Protein AF-V2YKQ6-F1 (afdb_monomer_lite)

Foldseek 3Di:
DDPDPPDQDAQDVQLLVVFKCALVNLPDPPDLPDPDDDDPVVLVVQLVVQVQLLVQLDPDDDDPPPRCLEAEDEAAAVVSLSVVVSSCSVSCNVLVAMEGEDEPVLLVVQLPHSRHVLSVLSVVLLVCPPPPDCPVNVSSLVSLLSSQCRCCVVHDHRLEYEYEHGACVVCVVPCVSVCVSNVSSQNVCSVVDSHRYGYYYYHHHHQDDVVCNPCPPPPPPPPPDD

Organism: Moniliophthora roreri (strain MCA 2997) (NCBI:txid1381753)

pLDDT: mean 79.29, std 18.07, range [28.58, 97.5]

Secondary structure (DSSP, 8-state):
--------PPPPHHHHHHHEE-HHHHT--SS-SSS----HHHHHHHHHHHHHHHHH---S-S--S----EEEEE--STTHHHHHHHHHHHHHHHTTEEEEEEEHHHHHTGGGSTTGGGHHHHHHHHHT-S---SGGGHHHHHHHHHHHHTTGGGSS--SEEEEEEETHHHHTTT-HHHHHHHHHHHHHHHHHSS-EEEEEEEE---SSBTTBTT------------

Radius of gyration: 18.58 Å; chains: 1; bounding box: 61×54×53 Å

Structure (mmCIF, N/CA/C/O backbone):
data_AF-V2YKQ6-F1
#
_entry.id   AF-V2YKQ6-F1
#
loop_
_atom_site.group_PDB
_atom_site.id
_atom_site.type_symbol
_atom_site.label_atom_id
_atom_site.label_alt_id
_atom_site.label_comp_id
_atom_site.label_asym_id
_atom_site.label_entity_id
_atom_site.label_seq_id
_atom_site.pdbx_PDB_ins_code
_atom_site.Cartn_x
_atom_site.Cartn_y
_atom_site.Cartn_z
_atom_site.occupancy
_atom_site.B_iso_or_equiv
_atom_site.auth_seq_id
_atom_site.auth_comp_id
_atom_site.auth_asym_id
_atom_site.auth_atom_id
_atom_site.pdbx_PDB_model_num
ATOM 1 N N . MET A 1 1 ? -37.593 1.397 7.039 1.00 42.06 1 MET A N 1
ATOM 2 C CA . MET A 1 1 ? -37.130 0.698 8.255 1.00 42.06 1 MET A CA 1
ATOM 3 C C . MET A 1 1 ? -36.371 -0.538 7.828 1.00 42.06 1 MET A C 1
ATOM 5 O O . MET A 1 1 ? -37.001 -1.449 7.315 1.00 42.06 1 MET A O 1
ATOM 9 N N . GLN A 1 2 ? -35.048 -0.491 7.971 1.00 32.31 2 GLN A N 1
ATOM 10 C CA . GLN A 1 2 ? -34.116 -1.571 8.318 1.00 32.31 2 GLN A CA 1
ATOM 11 C C . GLN A 1 2 ? -32.719 -0.988 8.067 1.00 32.31 2 GLN A C 1
ATOM 13 O O . GLN A 1 2 ? -32.170 -1.114 6.977 1.00 32.31 2 GLN A O 1
ATOM 18 N N . ASP A 1 3 ? -32.201 -0.256 9.059 1.00 35.47 3 ASP A N 1
ATOM 19 C CA . ASP A 1 3 ? -30.759 -0.041 9.169 1.00 35.47 3 ASP A CA 1
ATOM 20 C C . ASP A 1 3 ? -30.170 -1.409 9.500 1.00 35.47 3 ASP A C 1
ATOM 22 O O . ASP A 1 3 ? -30.250 -1.883 10.634 1.00 35.47 3 ASP A O 1
ATOM 26 N N . ALA A 1 4 ? -29.681 -2.097 8.472 1.00 40.69 4 ALA A N 1
ATOM 27 C CA . ALA A 1 4 ? -28.796 -3.223 8.676 1.00 40.69 4 ALA A CA 1
ATOM 28 C C . ALA A 1 4 ? -27.511 -2.645 9.268 1.00 40.69 4 ALA A C 1
ATOM 30 O O . ALA A 1 4 ? -26.768 -1.951 8.575 1.00 40.69 4 ALA A O 1
ATOM 31 N N . THR A 1 5 ? -27.279 -2.897 10.553 1.00 41.88 5 THR A N 1
ATOM 32 C CA . THR A 1 5 ? -25.958 -2.808 11.170 1.00 41.88 5 THR A CA 1
ATOM 33 C C . THR A 1 5 ? -25.004 -3.609 10.288 1.00 41.88 5 THR A C 1
ATOM 35 O O . THR A 1 5 ? -25.051 -4.839 10.275 1.00 41.88 5 THR A O 1
ATOM 38 N N . GLN A 1 6 ? -24.211 -2.919 9.463 1.00 52.47 6 GLN A N 1
ATOM 39 C CA . GLN A 1 6 ? -23.223 -3.560 8.605 1.00 52.47 6 GLN A CA 1
ATOM 40 C C . GLN A 1 6 ? -22.129 -4.095 9.517 1.00 52.47 6 GLN A C 1
ATOM 42 O O . GLN A 1 6 ? -21.225 -3.371 9.912 1.00 52.47 6 GLN A O 1
ATOM 47 N N . THR A 1 7 ? -22.249 -5.366 9.891 1.00 58.12 7 THR A N 1
ATOM 48 C CA . THR A 1 7 ? -21.179 -6.097 10.561 1.00 58.12 7 THR A CA 1
ATOM 49 C C . THR A 1 7 ? -19.930 -5.995 9.691 1.00 58.12 7 THR A C 1
ATOM 51 O O . THR A 1 7 ? -19.994 -6.245 8.485 1.00 58.12 7 THR A O 1
ATOM 54 N N . THR A 1 8 ? -18.820 -5.576 10.288 1.00 65.69 8 THR A N 1
ATOM 55 C CA . THR A 1 8 ? -17.526 -5.385 9.634 1.00 65.69 8 THR A CA 1
ATOM 56 C C . THR A 1 8 ? -17.161 -6.653 8.865 1.00 65.69 8 THR A C 1
ATOM 58 O O . THR A 1 8 ? -17.026 -7.727 9.452 1.00 65.69 8 THR A O 1
ATOM 61 N N . ALA A 1 9 ? -17.064 -6.560 7.536 1.00 74.50 9 ALA A N 1
ATOM 62 C CA . ALA A 1 9 ? -16.747 -7.722 6.713 1.00 74.50 9 ALA A CA 1
ATOM 63 C C . ALA A 1 9 ? -15.304 -8.170 7.011 1.00 74.50 9 ALA A C 1
ATOM 65 O O . ALA A 1 9 ? -14.400 -7.326 6.978 1.00 74.50 9 ALA A O 1
ATOM 66 N N . PRO A 1 10 ? -15.061 -9.462 7.304 1.00 83.88 10 PRO A N 1
ATOM 67 C CA . PRO A 1 10 ? -13.710 -9.954 7.531 1.00 83.88 10 PRO A CA 1
ATOM 68 C C . PRO A 1 10 ? -12.873 -9.808 6.256 1.00 83.88 10 PRO A C 1
ATOM 70 O O . PRO A 1 10 ? -13.394 -9.913 5.143 1.00 83.88 10 PRO A O 1
ATOM 73 N N . ILE A 1 11 ? -11.566 -9.585 6.414 1.00 91.19 11 ILE A N 1
ATOM 74 C CA . ILE A 1 11 ? -10.643 -9.535 5.276 1.00 91.19 11 ILE A CA 1
ATOM 75 C C . ILE A 1 11 ? -10.592 -10.930 4.624 1.00 91.19 11 ILE A C 1
ATOM 77 O O . ILE A 1 11 ? -10.301 -11.901 5.328 1.00 91.19 11 ILE A O 1
ATOM 81 N N . PRO A 1 12 ? -10.875 -11.069 3.313 1.00 91.81 12 PRO A N 1
ATOM 82 C CA . PRO A 1 12 ? -10.867 -12.373 2.654 1.00 91.81 12 PRO A CA 1
ATOM 83 C C . PRO A 1 12 ? -9.490 -13.047 2.722 1.00 91.81 12 PRO A C 1
ATOM 85 O O . PRO A 1 12 ? -8.473 -12.396 2.497 1.00 91.81 12 PRO A O 1
ATOM 88 N N . GLN A 1 13 ? -9.432 -14.365 2.940 1.00 90.88 13 GLN A N 1
ATOM 89 C CA . GLN A 1 13 ? -8.144 -15.077 2.931 1.00 90.88 13 GLN A CA 1
ATOM 90 C C . GLN A 1 13 ? -7.450 -14.976 1.565 1.00 90.88 13 GLN A C 1
ATOM 92 O O . GLN A 1 13 ? -6.247 -14.769 1.509 1.00 90.88 13 GLN A O 1
ATOM 97 N N . SER A 1 14 ? -8.216 -14.992 0.468 1.00 91.19 14 SER A N 1
ATOM 98 C CA . SER A 1 14 ? -7.677 -14.783 -0.881 1.00 91.19 14 SER A CA 1
ATOM 99 C C . SER A 1 14 ? -6.959 -13.442 -1.035 1.00 91.19 14 SER A C 1
ATOM 101 O O . SER A 1 14 ? -5.990 -13.364 -1.779 1.00 91.19 14 SER A O 1
ATOM 103 N N . PHE A 1 15 ? -7.424 -12.399 -0.334 1.00 93.00 15 PHE A N 1
ATOM 104 C CA . PHE A 1 15 ? -6.745 -11.107 -0.286 1.00 93.00 15 PHE A CA 1
ATOM 105 C C . PHE A 1 15 ? -5.416 -11.232 0.459 1.00 93.00 15 PHE A C 1
ATOM 107 O O . PHE A 1 15 ? -4.396 -10.760 -0.032 1.00 93.00 15 PHE A O 1
ATOM 114 N N . ILE A 1 16 ? -5.411 -11.887 1.624 1.00 92.00 16 ILE A N 1
ATOM 115 C CA . ILE A 1 16 ? -4.194 -12.096 2.421 1.00 92.00 16 ILE A CA 1
ATOM 116 C C . ILE A 1 16 ? -3.150 -12.849 1.591 1.00 92.00 16 ILE A C 1
ATOM 118 O O . ILE A 1 16 ? -2.028 -12.368 1.453 1.00 92.00 16 ILE A O 1
ATOM 122 N N . ASP A 1 17 ? -3.547 -13.952 0.958 1.00 90.44 17 ASP A N 1
ATOM 123 C CA . ASP A 1 17 ? -2.658 -14.801 0.161 1.00 90.44 17 ASP A CA 1
ATOM 124 C C . ASP A 1 17 ? -2.035 -14.057 -1.035 1.00 90.44 17 ASP A C 1
ATOM 126 O O . ASP A 1 17 ? -0.901 -14.342 -1.419 1.00 90.44 17 ASP A O 1
ATOM 130 N N . SER A 1 18 ? -2.758 -13.102 -1.639 1.00 89.88 18 SER A N 1
ATOM 131 C CA . SER A 1 18 ? -2.278 -12.348 -2.805 1.00 89.88 18 SER A CA 1
ATOM 132 C C . SER A 1 18 ? -1.540 -11.053 -2.464 1.00 89.88 18 SER A C 1
ATOM 134 O O . SER A 1 18 ? -0.684 -10.605 -3.231 1.00 89.88 18 SER A O 1
ATOM 136 N N . CYS A 1 19 ? -1.912 -10.409 -1.357 1.00 92.75 19 CYS A N 1
ATOM 137 C CA . CYS A 1 19 ? -1.521 -9.036 -1.042 1.00 92.75 19 CYS A CA 1
ATOM 138 C C . CYS A 1 19 ? -0.572 -8.933 0.151 1.00 92.75 19 CYS A C 1
ATOM 140 O O . CYS A 1 19 ? -0.028 -7.855 0.377 1.00 92.75 19 CYS A O 1
ATOM 142 N N . VAL A 1 20 ? -0.349 -10.005 0.909 1.00 93.00 20 VAL A N 1
ATOM 143 C CA . VAL A 1 20 ? 0.649 -10.021 1.980 1.00 93.00 20 VAL A CA 1
ATOM 144 C C . VAL A 1 20 ? 1.894 -10.736 1.476 1.00 93.00 20 VAL A C 1
ATOM 146 O O . VAL A 1 20 ? 1.838 -11.904 1.105 1.00 93.00 20 VAL A O 1
ATOM 149 N N . TRP A 1 21 ? 3.019 -10.022 1.438 1.00 92.12 21 TRP A N 1
ATOM 150 C CA . TRP A 1 21 ? 4.326 -10.620 1.174 1.00 92.12 21 TRP A CA 1
ATOM 151 C C . TRP A 1 21 ? 5.013 -10.881 2.504 1.00 92.12 21 TRP A C 1
ATOM 153 O O . TRP A 1 21 ? 5.504 -9.947 3.153 1.00 92.12 21 TRP A O 1
ATOM 163 N N . SER A 1 22 ? 5.029 -12.149 2.900 1.00 85.75 22 SER A N 1
ATOM 164 C CA . SER A 1 22 ? 5.610 -12.554 4.171 1.00 85.75 22 SER A CA 1
ATOM 165 C C . SER A 1 22 ? 7.128 -12.582 4.115 1.00 85.75 22 SER A C 1
ATOM 167 O O . SER A 1 22 ? 7.733 -12.789 3.060 1.00 85.75 22 SER A O 1
ATOM 169 N N . HIS A 1 23 ? 7.775 -12.443 5.272 1.00 79.56 23 HIS A N 1
ATOM 170 C CA . HIS A 1 23 ? 9.231 -12.575 5.326 1.00 79.56 23 HIS A CA 1
ATOM 171 C C . HIS A 1 23 ? 9.706 -13.951 4.828 1.00 79.56 23 HIS A C 1
ATOM 173 O O . HIS A 1 23 ? 10.699 -14.043 4.107 1.00 79.56 23 HIS A O 1
ATOM 179 N N . SER A 1 24 ? 8.980 -15.023 5.163 1.00 79.44 24 SER A N 1
ATOM 180 C CA . SER A 1 24 ? 9.300 -16.380 4.706 1.00 79.44 24 SER A CA 1
ATOM 181 C C . SER A 1 24 ? 9.190 -16.526 3.189 1.00 79.44 24 SER A C 1
ATOM 183 O O . SER A 1 24 ? 10.037 -17.181 2.585 1.00 79.44 24 SER A O 1
ATOM 185 N N . GLN A 1 25 ? 8.198 -15.877 2.569 1.00 80.25 25 GLN A N 1
ATOM 186 C CA . GLN A 1 25 ? 8.093 -15.802 1.117 1.00 80.25 25 GLN A CA 1
ATOM 187 C C . GLN A 1 25 ? 9.287 -15.036 0.555 1.00 80.25 25 GLN A C 1
ATOM 189 O O . GLN A 1 25 ? 10.018 -15.602 -0.239 1.00 80.25 25 GLN A O 1
ATOM 194 N N . LEU A 1 26 ? 9.543 -13.809 1.016 1.00 82.25 26 LEU A N 1
ATOM 195 C CA . LEU A 1 26 ? 10.596 -12.931 0.485 1.00 82.25 26 LEU A CA 1
ATOM 196 C C . LEU A 1 26 ? 12.017 -13.503 0.624 1.00 82.25 26 LEU A C 1
ATOM 198 O O . LEU A 1 26 ? 12.874 -13.235 -0.217 1.00 82.25 26 LEU A O 1
ATOM 202 N N . SER A 1 27 ? 12.265 -14.293 1.669 1.00 72.81 27 SER A N 1
ATOM 203 C CA . SER A 1 27 ? 13.561 -14.923 1.944 1.00 72.81 27 SER A CA 1
ATOM 204 C C . SER A 1 27 ? 13.804 -16.222 1.169 1.00 72.81 27 SER A C 1
ATOM 206 O O . SER A 1 27 ? 14.916 -16.756 1.227 1.00 72.81 27 SER A O 1
ATOM 208 N N . SER A 1 28 ? 12.810 -16.735 0.432 1.00 67.06 28 SER A N 1
ATOM 209 C CA . SER A 1 28 ? 13.002 -17.915 -0.413 1.00 67.06 28 SER A CA 1
ATOM 210 C C . SER A 1 28 ? 14.052 -17.641 -1.492 1.00 67.06 28 SER A C 1
ATOM 212 O O . SER A 1 28 ? 13.979 -16.670 -2.244 1.00 67.06 28 SER A O 1
ATOM 214 N N . THR A 1 29 ? 15.063 -18.505 -1.544 1.00 55.62 29 THR A N 1
ATOM 215 C CA . THR A 1 29 ? 16.260 -18.356 -2.386 1.00 55.62 29 THR A CA 1
ATOM 216 C C . THR A 1 29 ? 16.059 -18.901 -3.807 1.00 55.62 29 THR A C 1
ATOM 218 O O . THR A 1 29 ? 16.990 -18.876 -4.607 1.00 55.62 29 THR A O 1
ATOM 221 N N . GLU A 1 30 ? 14.871 -19.423 -4.133 1.00 51.66 30 GLU A N 1
ATOM 222 C CA . GLU A 1 30 ? 14.678 -20.275 -5.315 1.00 51.66 30 GLU A CA 1
ATOM 223 C C . GLU A 1 30 ? 14.499 -19.535 -6.651 1.00 51.66 30 GLU A C 1
ATOM 225 O O . GLU A 1 30 ? 14.547 -20.175 -7.699 1.00 51.66 30 GLU A O 1
ATOM 230 N N . SER A 1 31 ? 14.374 -18.206 -6.682 1.00 51.16 31 SER A N 1
ATOM 231 C CA . SER A 1 31 ? 14.507 -17.405 -7.913 1.00 51.16 31 SER A CA 1
ATOM 232 C C . SER A 1 31 ? 14.568 -15.913 -7.597 1.00 51.16 31 SER A C 1
ATOM 234 O O . SER A 1 31 ? 13.942 -15.474 -6.631 1.00 51.16 31 SER A O 1
ATOM 236 N N . PRO A 1 32 ? 15.253 -15.093 -8.416 1.00 59.66 32 PRO A N 1
ATOM 237 C CA . PRO A 1 32 ? 15.079 -13.658 -8.319 1.00 59.66 32 PRO A CA 1
ATOM 238 C C . PRO A 1 32 ? 13.612 -13.327 -8.617 1.00 59.66 32 PRO A C 1
ATOM 240 O O . PRO A 1 32 ? 13.089 -13.660 -9.679 1.00 59.66 32 PRO A O 1
ATOM 243 N N . TRP A 1 33 ? 12.948 -12.652 -7.675 1.00 65.25 33 TRP A N 1
ATOM 244 C CA . TRP A 1 33 ? 11.543 -12.221 -7.761 1.00 65.25 33 TRP A CA 1
ATOM 245 C C . TRP A 1 33 ? 11.250 -11.279 -8.936 1.00 65.25 33 TRP A C 1
ATOM 247 O O . TRP A 1 33 ? 10.107 -10.859 -9.122 1.00 65.25 33 TRP A O 1
ATOM 257 N N . HIS A 1 34 ? 12.291 -10.893 -9.673 1.00 73.12 34 HIS A N 1
ATOM 258 C CA . HIS A 1 34 ? 12.261 -9.960 -10.777 1.00 73.12 34 HIS A CA 1
ATOM 259 C C . HIS A 1 34 ? 13.483 -10.129 -11.699 1.00 73.12 34 HIS A C 1
ATOM 261 O O . HIS A 1 34 ? 14.551 -10.535 -11.244 1.00 73.12 34 HIS A O 1
ATOM 267 N N . PRO A 1 35 ? 13.380 -9.732 -12.978 1.00 78.62 35 PRO A N 1
ATOM 268 C CA . PRO A 1 35 ? 14.506 -9.759 -13.915 1.00 78.62 35 PRO A CA 1
ATOM 269 C C . PRO A 1 35 ? 15.461 -8.558 -13.773 1.00 78.62 35 PRO A C 1
ATOM 271 O O . PRO A 1 35 ? 16.488 -8.501 -14.443 1.00 78.62 35 PRO A O 1
ATOM 274 N N . TRP A 1 36 ? 15.107 -7.564 -12.953 1.00 81.25 36 TRP A N 1
ATOM 275 C CA . TRP A 1 36 ? 15.815 -6.283 -12.881 1.00 81.25 36 TRP A CA 1
ATOM 276 C C . TRP A 1 36 ? 17.148 -6.370 -12.134 1.00 81.25 36 TRP A C 1
ATOM 278 O O . TRP A 1 36 ? 17.250 -7.041 -11.111 1.00 81.25 36 TRP A O 1
ATOM 288 N N . VAL A 1 37 ? 18.145 -5.627 -12.612 1.00 82.38 37 VAL A N 1
ATOM 289 C CA . VAL A 1 37 ? 19.399 -5.374 -11.894 1.00 82.38 37 VAL A CA 1
ATOM 290 C C . VAL A 1 37 ? 19.366 -3.930 -11.423 1.00 82.38 37 VAL A C 1
ATOM 292 O O . VAL A 1 37 ? 19.098 -3.025 -12.213 1.00 82.38 37 VAL A O 1
ATOM 295 N N . PHE A 1 38 ? 19.615 -3.724 -10.136 1.00 85.00 38 PHE A N 1
ATOM 296 C CA . PHE A 1 38 ? 19.604 -2.407 -9.518 1.00 85.00 38 PHE A CA 1
ATOM 297 C C . PHE A 1 38 ? 21.009 -2.019 -9.088 1.00 85.00 38 PHE A C 1
ATOM 299 O O . PHE A 1 38 ? 21.754 -2.852 -8.577 1.00 85.00 38 PHE A O 1
ATOM 306 N N . GLU A 1 39 ? 21.351 -0.748 -9.267 1.00 87.12 39 GLU A N 1
ATOM 307 C CA . GLU A 1 39 ? 22.573 -0.192 -8.698 1.00 87.12 39 GLU A CA 1
ATOM 308 C C . GLU A 1 39 ? 22.460 -0.147 -7.169 1.00 87.12 39 GLU A C 1
ATOM 310 O O . GLU A 1 39 ? 21.423 0.248 -6.617 1.00 87.12 39 GLU A O 1
ATOM 315 N N . ASP A 1 40 ? 23.533 -0.538 -6.479 1.00 84.56 40 ASP A N 1
ATOM 316 C CA . ASP A 1 40 ? 23.553 -0.616 -5.015 1.00 84.56 40 ASP A CA 1
ATOM 317 C C . ASP A 1 40 ? 23.284 0.737 -4.354 1.00 84.56 40 ASP A C 1
ATOM 319 O O . ASP A 1 40 ? 22.610 0.788 -3.324 1.00 84.56 40 ASP A O 1
ATOM 323 N N . ASP A 1 41 ? 23.731 1.836 -4.962 1.00 88.62 41 ASP A N 1
ATOM 324 C CA . ASP A 1 41 ? 23.503 3.191 -4.454 1.00 88.62 41 ASP A CA 1
ATOM 325 C C . ASP A 1 41 ? 22.009 3.545 -4.433 1.00 88.62 41 ASP A C 1
ATOM 327 O O . ASP A 1 41 ? 21.510 4.117 -3.459 1.00 88.62 41 ASP A O 1
ATOM 331 N N . MET A 1 42 ? 21.260 3.142 -5.466 1.00 88.56 42 MET A N 1
ATOM 332 C CA . MET A 1 42 ? 19.816 3.373 -5.542 1.00 88.56 42 MET A CA 1
ATOM 333 C C . MET A 1 42 ? 19.075 2.565 -4.474 1.00 88.56 42 MET A C 1
ATOM 335 O O . MET A 1 42 ? 18.227 3.108 -3.761 1.00 88.56 42 MET A O 1
ATOM 339 N N . LEU A 1 43 ? 19.408 1.277 -4.333 1.00 91.12 43 LEU A N 1
ATOM 340 C CA . LEU A 1 43 ? 18.819 0.434 -3.291 1.00 91.12 43 LEU A CA 1
ATOM 341 C C . LEU A 1 43 ? 19.165 0.958 -1.897 1.00 91.12 43 LEU A C 1
ATOM 343 O O . LEU A 1 43 ? 18.297 0.999 -1.030 1.00 91.12 43 LEU A O 1
ATOM 347 N N . SER A 1 44 ? 20.400 1.411 -1.693 1.00 91.81 44 SER A N 1
ATOM 348 C CA . SER A 1 44 ? 20.855 1.974 -0.422 1.00 91.81 44 SER A CA 1
ATOM 349 C C . SER A 1 44 ? 20.113 3.262 -0.074 1.00 91.81 44 SER A C 1
ATOM 351 O O . SER A 1 44 ? 19.738 3.454 1.079 1.00 91.81 44 SER A O 1
ATOM 353 N N . ALA A 1 45 ? 19.828 4.127 -1.051 1.00 92.00 45 ALA A N 1
ATOM 354 C CA . ALA A 1 45 ? 19.043 5.339 -0.825 1.00 92.00 45 ALA A CA 1
ATOM 355 C C . ALA A 1 45 ? 17.613 5.024 -0.351 1.00 92.00 45 ALA A C 1
ATOM 357 O O . ALA A 1 45 ? 17.153 5.593 0.643 1.00 92.00 45 ALA A O 1
ATOM 358 N N . VAL A 1 46 ? 16.926 4.087 -1.018 1.00 92.88 46 VAL A N 1
ATOM 359 C CA . VAL A 1 46 ? 15.571 3.665 -0.618 1.00 92.88 46 VAL A CA 1
ATOM 360 C C . VAL A 1 46 ? 15.604 2.959 0.734 1.00 92.88 46 VAL A C 1
ATOM 362 O O . VAL A 1 46 ? 14.768 3.248 1.591 1.00 92.88 46 VAL A O 1
ATOM 365 N N . GLN A 1 47 ? 16.588 2.083 0.952 1.00 94.25 47 GLN A N 1
ATOM 366 C CA . GLN A 1 47 ? 16.782 1.402 2.226 1.00 94.25 47 GLN A CA 1
ATOM 367 C C . GLN A 1 47 ? 16.946 2.414 3.354 1.00 94.25 47 GLN A C 1
ATOM 369 O O . GLN A 1 47 ? 16.168 2.386 4.296 1.00 94.25 47 GLN A O 1
ATOM 374 N N . ASN A 1 48 ? 17.873 3.364 3.219 1.00 92.44 48 ASN A N 1
ATOM 375 C CA . ASN A 1 48 ? 18.132 4.387 4.229 1.00 92.44 48 ASN A CA 1
ATOM 376 C C . ASN A 1 48 ? 16.875 5.1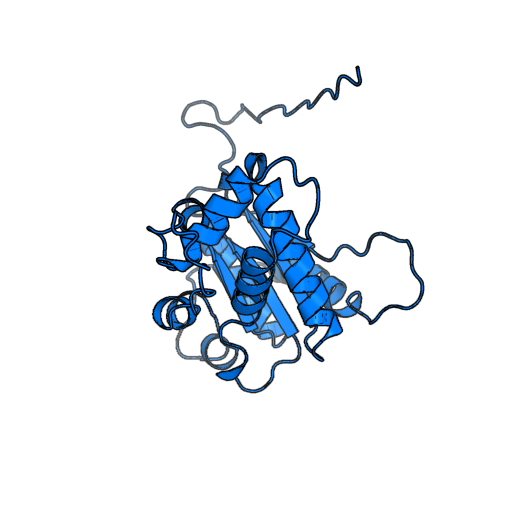99 4.563 1.00 92.44 48 ASN A C 1
ATOM 378 O O . ASN A 1 48 ? 16.612 5.457 5.737 1.00 92.44 48 ASN A O 1
ATOM 382 N N . ALA A 1 49 ? 16.075 5.574 3.558 1.00 92.12 49 ALA A N 1
ATOM 383 C CA . ALA A 1 49 ? 14.805 6.265 3.779 1.00 92.12 49 ALA A CA 1
ATOM 384 C C . ALA A 1 49 ? 13.811 5.396 4.572 1.00 92.12 49 ALA A C 1
ATOM 386 O O . ALA A 1 49 ? 13.182 5.875 5.517 1.00 92.12 49 ALA A O 1
ATOM 387 N N . VAL A 1 50 ? 13.709 4.108 4.236 1.00 93.88 50 VAL A N 1
ATOM 388 C CA . VAL A 1 50 ? 12.847 3.144 4.932 1.00 93.88 50 VAL A CA 1
ATOM 389 C C . VAL A 1 50 ? 13.328 2.872 6.361 1.00 93.88 50 VAL A C 1
ATOM 391 O O . VAL A 1 50 ? 12.522 2.957 7.290 1.00 93.88 50 VAL A O 1
ATOM 394 N N . SER A 1 51 ? 14.620 2.609 6.585 1.00 92.12 51 SER A N 1
ATOM 395 C CA . SER A 1 51 ? 15.174 2.401 7.929 1.00 92.12 51 SER A CA 1
ATOM 396 C C . SER A 1 51 ? 14.991 3.657 8.785 1.00 92.12 51 SER A C 1
ATOM 398 O O . SER A 1 51 ? 14.628 3.569 9.959 1.00 92.12 51 SER A O 1
ATOM 400 N N . CYS A 1 52 ? 15.194 4.842 8.195 1.00 89.31 52 CYS A N 1
ATOM 401 C CA . CYS A 1 52 ? 14.934 6.121 8.847 1.00 89.31 52 CYS A CA 1
ATOM 402 C C . CYS A 1 52 ? 13.464 6.228 9.271 1.00 89.31 52 CYS A C 1
ATOM 404 O O . CYS A 1 52 ? 13.195 6.486 10.446 1.00 89.31 52 CYS A O 1
ATOM 406 N N . ALA A 1 53 ? 12.519 5.946 8.368 1.00 90.50 53 ALA A N 1
ATOM 407 C CA . ALA A 1 53 ? 11.093 5.958 8.677 1.00 90.50 53 ALA A CA 1
ATOM 408 C C . ALA A 1 53 ? 10.750 4.986 9.820 1.00 90.50 53 ALA A C 1
ATOM 410 O O . ALA A 1 53 ? 10.088 5.388 10.774 1.00 90.50 53 ALA A O 1
ATOM 411 N N . PHE A 1 54 ? 11.262 3.749 9.803 1.00 90.12 54 PHE A N 1
ATOM 412 C CA . PHE A 1 54 ? 11.044 2.787 10.892 1.00 90.12 54 PHE A CA 1
ATOM 413 C C . PHE A 1 54 ? 11.593 3.264 12.243 1.00 90.12 54 PHE A C 1
ATOM 415 O O . PHE A 1 54 ? 10.957 3.045 13.276 1.00 90.12 54 PHE A O 1
ATOM 422 N N . ASN A 1 55 ? 12.754 3.923 12.251 1.00 85.62 55 ASN A N 1
ATOM 423 C CA . ASN A 1 55 ? 13.402 4.402 13.475 1.00 85.62 55 ASN A CA 1
ATOM 424 C C . ASN A 1 55 ? 12.717 5.639 14.080 1.00 85.62 55 ASN A C 1
ATOM 426 O O . ASN A 1 55 ? 12.815 5.857 15.290 1.00 85.62 55 ASN A O 1
ATOM 430 N N . HIS A 1 56 ? 12.004 6.426 13.270 1.00 78.31 56 HIS A N 1
ATOM 431 C CA . HIS A 1 56 ? 11.260 7.609 13.718 1.00 78.31 56 HIS A CA 1
ATOM 432 C C . HIS A 1 56 ? 9.822 7.303 14.167 1.00 78.31 56 HIS A C 1
ATOM 434 O O . HIS A 1 56 ? 9.132 8.191 14.662 1.00 78.31 56 HIS A O 1
ATOM 440 N N . VAL A 1 57 ? 9.370 6.049 14.073 1.00 70.25 57 VAL A N 1
ATOM 441 C CA . VAL A 1 57 ? 8.036 5.601 14.525 1.00 70.25 57 VAL A CA 1
ATOM 442 C C . VAL A 1 57 ? 7.957 5.410 16.061 1.00 70.25 57 VAL A C 1
ATOM 444 O O . VAL A 1 57 ? 6.981 4.874 16.576 1.00 70.25 57 VAL A O 1
ATOM 447 N N . LYS A 1 58 ? 8.950 5.891 16.829 1.00 60.34 58 LYS A N 1
ATOM 448 C CA . LYS A 1 58 ? 9.014 5.762 18.299 1.00 60.34 58 LYS A CA 1
ATOM 449 C C . LYS A 1 58 ? 7.749 6.264 19.028 1.00 60.34 58 LYS A C 1
ATOM 451 O O . LYS A 1 58 ? 7.104 7.212 18.571 1.00 60.34 58 LYS A O 1
ATOM 456 N N . PRO A 1 59 ? 7.412 5.660 20.187 1.00 49.56 59 PRO A N 1
ATOM 457 C CA . PRO A 1 59 ? 6.196 5.973 20.921 1.00 49.56 59 PRO A CA 1
ATOM 458 C C . PRO A 1 59 ? 6.303 7.359 21.563 1.00 49.56 59 PRO A C 1
ATOM 460 O O . PRO A 1 59 ? 7.161 7.595 22.405 1.00 49.56 59 PRO A O 1
ATOM 463 N N . VAL A 1 60 ? 5.423 8.259 21.120 1.00 49.91 60 VAL A N 1
ATOM 464 C CA . VAL A 1 60 ? 4.841 9.399 21.850 1.00 49.91 60 VAL A CA 1
ATOM 465 C C . VAL A 1 60 ? 5.708 9.958 22.990 1.00 49.91 60 VAL A C 1
ATOM 467 O O . VAL A 1 60 ? 5.325 9.908 24.151 1.00 49.91 60 VAL A O 1
ATOM 470 N N . HIS A 1 61 ? 6.859 10.541 22.671 1.00 45.47 61 HIS A N 1
ATOM 471 C CA . HIS A 1 61 ? 7.423 11.601 23.499 1.00 45.47 61 HIS A CA 1
ATOM 472 C C . HIS A 1 61 ? 8.179 12.584 22.610 1.00 45.47 61 HIS A C 1
ATOM 474 O O . HIS A 1 61 ? 9.183 12.246 21.996 1.00 45.47 61 HIS A O 1
ATOM 480 N N . GLU A 1 62 ? 7.618 13.791 22.549 1.00 48.34 62 GLU A N 1
ATOM 481 C CA . GLU A 1 62 ? 8.314 15.034 22.223 1.00 48.34 62 GLU A CA 1
ATOM 482 C C . GLU A 1 62 ? 9.109 15.053 20.914 1.00 48.34 62 GLU A C 1
ATOM 484 O O . GLU A 1 62 ? 10.325 15.174 20.926 1.00 48.34 62 GLU A O 1
ATOM 489 N N . ASP A 1 63 ? 8.418 15.099 19.771 1.00 41.41 63 ASP A N 1
ATOM 490 C CA . ASP A 1 63 ? 8.823 16.108 18.793 1.00 41.41 63 ASP A CA 1
ATOM 491 C C . ASP A 1 63 ? 7.657 16.565 17.904 1.00 41.41 63 ASP A C 1
ATOM 493 O O . ASP A 1 63 ? 6.874 15.765 17.392 1.00 41.41 63 ASP A O 1
ATOM 497 N N . LYS A 1 64 ? 7.508 17.886 17.753 1.00 47.41 64 LYS A N 1
ATOM 498 C CA . LYS A 1 64 ? 6.507 18.524 16.870 1.00 47.41 64 LYS A CA 1
ATOM 499 C C . LYS A 1 64 ? 7.013 18.642 15.431 1.00 47.41 64 LYS A C 1
ATOM 501 O O . LYS A 1 64 ? 6.326 19.206 14.577 1.00 47.41 64 LYS A O 1
ATOM 506 N N . THR A 1 65 ? 8.208 18.137 15.153 1.00 45.22 65 THR A N 1
ATOM 507 C CA . THR A 1 65 ? 8.729 18.007 13.800 1.00 45.22 65 THR A CA 1
ATOM 508 C C . THR A 1 65 ? 7.959 16.889 13.097 1.00 45.22 65 THR A C 1
ATOM 510 O O . THR A 1 65 ? 7.797 15.784 13.610 1.00 45.22 65 THR A O 1
ATOM 513 N N . ARG A 1 66 ? 7.363 17.206 11.940 1.00 49.41 66 ARG A N 1
ATOM 514 C CA . ARG A 1 66 ? 6.635 16.246 11.100 1.00 49.41 66 ARG A CA 1
ATOM 515 C C . ARG A 1 66 ? 7.555 15.062 10.801 1.00 49.41 66 ARG A C 1
ATOM 517 O O . ARG A 1 66 ? 8.392 15.151 9.914 1.00 49.41 66 ARG A O 1
ATOM 524 N N . SER A 1 67 ? 7.391 13.968 11.536 1.00 49.97 67 SER A N 1
ATOM 525 C CA . SER A 1 67 ? 8.039 12.704 11.212 1.00 49.97 67 SER A CA 1
ATOM 526 C C . SER A 1 67 ? 7.535 12.267 9.836 1.00 49.97 67 SER A C 1
ATOM 528 O O . SER A 1 67 ? 6.333 12.043 9.650 1.00 49.97 67 SER A O 1
ATOM 530 N N . GLU A 1 68 ? 8.436 12.215 8.855 1.00 56.41 68 GLU A N 1
ATOM 531 C CA . GLU A 1 68 ? 8.171 11.649 7.534 1.00 56.41 68 GLU A CA 1
ATOM 532 C C . GLU A 1 68 ? 7.955 10.141 7.694 1.00 56.41 68 GLU A C 1
ATOM 534 O O . GLU A 1 68 ? 8.852 9.314 7.591 1.00 56.41 68 GLU A O 1
ATOM 539 N N . LYS A 1 69 ? 6.714 9.785 8.024 1.00 71.88 69 LYS A N 1
ATOM 540 C CA . LYS A 1 69 ? 6.256 8.409 8.259 1.00 71.88 69 LYS A CA 1
ATOM 541 C C . LYS A 1 69 ? 5.937 7.658 6.960 1.00 71.88 69 LYS A C 1
ATOM 543 O O . LYS A 1 69 ? 5.351 6.571 7.016 1.00 71.88 69 LYS A O 1
ATOM 548 N N . ALA A 1 70 ? 6.241 8.269 5.814 1.00 85.94 70 ALA A N 1
ATOM 549 C CA . ALA A 1 70 ? 5.938 7.753 4.492 1.00 85.94 70 ALA A CA 1
ATOM 550 C C . ALA A 1 70 ? 7.134 7.906 3.547 1.00 85.94 70 ALA A C 1
ATOM 552 O O . ALA A 1 70 ? 7.743 8.970 3.489 1.00 85.94 70 ALA A O 1
ATOM 553 N N . VAL A 1 71 ? 7.418 6.862 2.773 1.00 92.06 71 VAL A N 1
ATOM 554 C CA . VAL A 1 71 ? 8.443 6.859 1.719 1.00 92.06 71 VAL A CA 1
ATOM 555 C C . VAL A 1 71 ? 7.742 6.781 0.367 1.00 92.06 71 VAL A C 1
ATOM 557 O O . VAL A 1 71 ? 6.803 6.008 0.212 1.00 92.06 71 VAL A O 1
ATOM 560 N N . THR A 1 72 ? 8.168 7.567 -0.621 1.00 92.38 72 THR A N 1
ATOM 561 C CA . THR A 1 72 ? 7.638 7.469 -1.993 1.00 92.38 72 THR A CA 1
ATOM 562 C C . THR A 1 72 ? 8.711 6.924 -2.922 1.00 92.38 72 THR A C 1
ATOM 564 O O . THR A 1 72 ? 9.819 7.452 -2.954 1.00 92.38 72 THR A O 1
ATOM 567 N N . VAL A 1 73 ? 8.372 5.894 -3.695 1.00 92.75 73 VAL A N 1
ATOM 568 C CA . VAL A 1 73 ? 9.247 5.295 -4.709 1.00 92.75 73 VAL A CA 1
ATOM 569 C C . VAL A 1 73 ? 8.572 5.442 -6.068 1.00 92.75 73 VAL A C 1
ATOM 571 O O . VAL A 1 73 ? 7.407 5.074 -6.240 1.00 92.75 73 VAL A O 1
ATOM 574 N N . CYS A 1 74 ? 9.295 6.018 -7.028 1.00 90.06 74 CYS A N 1
ATOM 575 C CA . CYS A 1 74 ? 8.755 6.351 -8.340 1.00 90.06 74 CYS A CA 1
ATOM 576 C C . CYS A 1 74 ? 9.568 5.709 -9.465 1.00 90.06 74 CYS A C 1
ATOM 578 O O . CYS A 1 74 ? 10.796 5.758 -9.471 1.00 90.06 74 CYS A O 1
ATOM 580 N N . ALA A 1 75 ? 8.848 5.154 -10.431 1.00 89.88 75 ALA A N 1
ATOM 581 C CA . ALA A 1 75 ? 9.343 4.411 -11.577 1.00 89.88 75 ALA A CA 1
ATOM 582 C C . ALA A 1 75 ? 8.606 4.899 -12.835 1.00 89.88 75 ALA A C 1
ATOM 584 O O . ALA A 1 75 ? 7.627 4.279 -13.245 1.00 89.88 75 ALA A O 1
ATOM 585 N N . PRO A 1 76 ? 8.984 6.048 -13.421 1.00 85.44 76 PRO A N 1
ATOM 586 C CA . PRO A 1 76 ? 8.118 6.799 -14.333 1.00 85.44 76 PRO A CA 1
ATOM 587 C C . PRO A 1 76 ? 8.095 6.256 -15.777 1.00 85.44 76 PRO A C 1
ATOM 589 O O . PRO A 1 76 ? 8.304 6.981 -16.753 1.00 85.44 76 PRO A O 1
ATOM 592 N N . TYR A 1 77 ? 7.835 4.962 -15.922 1.00 81.56 77 TYR A N 1
ATOM 593 C CA . TYR A 1 77 ? 7.774 4.216 -17.173 1.00 81.56 77 TYR A CA 1
ATOM 594 C C . TYR A 1 77 ? 6.562 3.288 -17.177 1.00 81.56 77 TYR A C 1
ATOM 596 O O . TYR A 1 77 ? 6.017 2.923 -16.135 1.00 81.56 77 TYR A O 1
ATOM 604 N N . LEU A 1 78 ? 6.130 2.903 -18.378 1.00 79.25 78 LEU A N 1
ATOM 605 C CA . LEU A 1 78 ? 5.057 1.929 -18.535 1.00 79.25 78 LEU A CA 1
ATOM 606 C C . LEU A 1 78 ? 5.462 0.608 -17.864 1.00 79.25 78 LEU A C 1
ATOM 608 O O . LEU A 1 78 ? 6.567 0.123 -18.088 1.00 79.25 78 LEU A O 1
ATOM 612 N N . GLY A 1 79 ? 4.574 0.052 -17.039 1.00 81.62 79 GLY A N 1
ATOM 613 C CA . GLY A 1 79 ? 4.876 -1.144 -16.244 1.00 81.62 79 GLY A CA 1
ATOM 614 C C . GLY A 1 79 ? 5.752 -0.871 -15.019 1.00 81.62 79 GLY A C 1
ATOM 615 O O . GLY A 1 79 ? 6.216 -1.807 -14.379 1.00 81.62 79 GLY A O 1
ATOM 616 N N . GLY A 1 80 ? 5.984 0.396 -14.655 1.00 87.75 80 GLY A N 1
ATOM 617 C CA . GLY A 1 80 ? 6.946 0.714 -13.607 1.00 87.75 80 GLY A CA 1
ATOM 618 C C . GLY A 1 80 ? 6.590 0.247 -12.205 1.00 87.75 80 GLY A C 1
ATOM 619 O O . GLY A 1 80 ? 7.484 0.108 -11.374 1.00 87.75 80 GLY A O 1
ATOM 620 N N . HIS A 1 81 ? 5.326 -0.090 -11.959 1.00 89.69 81 HIS A N 1
ATOM 621 C CA . HIS A 1 81 ? 4.913 -0.743 -10.722 1.00 89.69 81 HIS A CA 1
ATOM 622 C C . HIS A 1 81 ? 5.671 -2.049 -10.475 1.00 89.69 81 HIS A C 1
ATOM 624 O O . HIS A 1 81 ? 6.067 -2.271 -9.341 1.00 89.69 81 HIS A O 1
ATOM 630 N N . GLU A 1 82 ? 5.975 -2.850 -11.504 1.00 90.81 82 GLU A N 1
ATOM 631 C CA . GLU A 1 82 ? 6.731 -4.102 -11.338 1.00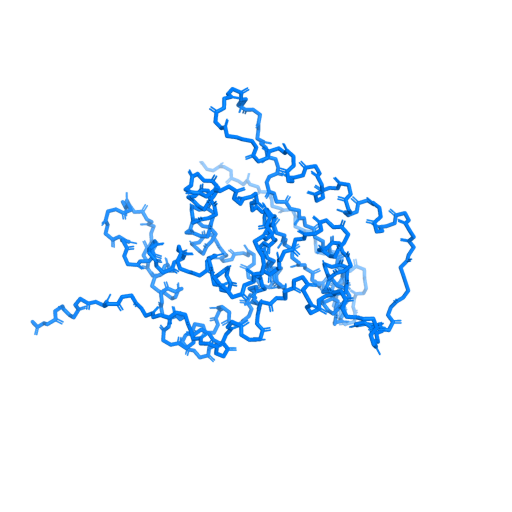 90.81 82 GLU A CA 1
ATOM 632 C C . GLU A 1 82 ? 8.165 -3.852 -10.853 1.00 90.81 82 GLU A C 1
ATOM 634 O O . GLU A 1 82 ? 8.727 -4.641 -10.090 1.00 90.81 82 GLU A O 1
ATOM 639 N N . ILE A 1 83 ? 8.767 -2.734 -11.271 1.00 91.19 83 ILE A N 1
ATOM 640 C CA . ILE A 1 83 ? 10.088 -2.338 -10.785 1.00 91.19 83 ILE A CA 1
ATOM 641 C C . ILE A 1 83 ? 9.998 -1.813 -9.351 1.00 91.19 83 ILE A C 1
ATOM 643 O O . ILE A 1 83 ? 10.835 -2.169 -8.521 1.00 91.19 83 ILE A O 1
ATOM 647 N N . VAL A 1 84 ? 8.974 -1.018 -9.021 1.00 93.44 84 VAL A N 1
ATOM 648 C CA . VAL A 1 84 ? 8.758 -0.593 -7.629 1.00 93.44 84 VAL A CA 1
ATOM 649 C C . VAL A 1 84 ? 8.519 -1.804 -6.732 1.00 93.44 84 VAL A C 1
ATOM 651 O O . VAL A 1 84 ? 9.121 -1.877 -5.669 1.00 93.44 84 VAL A O 1
ATOM 654 N N . ASP A 1 85 ? 7.719 -2.778 -7.164 1.00 94.31 85 ASP A N 1
ATOM 655 C CA . ASP A 1 85 ? 7.473 -4.017 -6.426 1.00 94.31 85 ASP A CA 1
ATOM 656 C C . ASP A 1 85 ? 8.772 -4.760 -6.131 1.00 94.31 85 ASP A C 1
ATOM 658 O O . ASP A 1 85 ? 9.002 -5.184 -5.001 1.00 94.31 85 ASP A O 1
ATOM 662 N N . ALA A 1 86 ? 9.631 -4.903 -7.142 1.00 92.94 86 ALA A N 1
ATOM 663 C CA . ALA A 1 86 ? 10.938 -5.527 -7.005 1.00 92.94 86 ALA A CA 1
ATOM 664 C C . ALA A 1 86 ? 11.797 -4.816 -5.950 1.00 92.94 86 ALA A C 1
ATOM 666 O O . ALA A 1 86 ? 12.323 -5.464 -5.044 1.00 92.94 86 ALA A O 1
ATOM 667 N N . VAL A 1 87 ? 11.871 -3.482 -6.010 1.00 93.69 87 VAL A N 1
ATOM 668 C CA . VAL A 1 87 ? 12.576 -2.677 -5.004 1.00 93.69 87 VAL A CA 1
ATOM 669 C C . VAL A 1 87 ? 11.957 -2.883 -3.620 1.00 93.69 87 VAL A C 1
ATOM 671 O O . VAL A 1 87 ? 12.680 -3.177 -2.674 1.00 93.69 87 VAL A O 1
ATOM 674 N N . VAL A 1 88 ? 10.632 -2.796 -3.480 1.00 95.06 88 VAL A N 1
ATOM 675 C CA . VAL A 1 88 ? 9.945 -2.967 -2.189 1.00 95.06 88 VAL A CA 1
ATOM 676 C C . VAL A 1 88 ? 10.221 -4.344 -1.593 1.00 95.06 88 VAL A C 1
ATOM 678 O O . VAL A 1 88 ? 10.517 -4.422 -0.405 1.00 95.06 88 VAL A O 1
ATOM 681 N N . LYS A 1 89 ? 10.197 -5.413 -2.397 1.00 94.06 89 LYS A N 1
ATOM 682 C CA . LYS A 1 89 ? 10.525 -6.777 -1.950 1.00 94.06 89 LYS A CA 1
ATOM 683 C C . LYS A 1 89 ? 11.958 -6.879 -1.429 1.00 94.06 89 LYS A C 1
ATOM 685 O O . LYS A 1 89 ? 12.157 -7.390 -0.329 1.00 94.06 89 LYS A O 1
ATOM 690 N N . ILE A 1 90 ? 12.939 -6.345 -2.166 1.00 92.25 90 ILE A N 1
ATOM 691 C CA . ILE A 1 90 ? 14.345 -6.323 -1.726 1.00 92.25 90 ILE A CA 1
ATOM 692 C C . ILE A 1 90 ? 14.479 -5.567 -0.400 1.00 92.25 90 ILE A C 1
ATOM 694 O O . ILE A 1 90 ? 15.114 -6.050 0.535 1.00 92.25 90 ILE A O 1
ATOM 698 N N . ILE A 1 91 ? 13.887 -4.375 -0.302 1.00 94.00 91 ILE A N 1
ATOM 699 C CA . ILE A 1 91 ? 14.003 -3.535 0.895 1.00 94.00 91 ILE A CA 1
ATOM 700 C C . ILE A 1 91 ? 13.298 -4.174 2.094 1.00 94.00 91 ILE A C 1
ATOM 702 O O . ILE A 1 91 ? 13.857 -4.192 3.187 1.00 94.00 91 ILE A O 1
ATOM 706 N N . ALA A 1 92 ? 12.115 -4.751 1.895 1.00 93.19 92 ALA A N 1
ATOM 707 C CA . ALA A 1 92 ? 11.389 -5.480 2.928 1.00 93.19 92 ALA A CA 1
ATOM 708 C C . ALA A 1 92 ? 12.203 -6.664 3.468 1.00 93.19 92 ALA A C 1
ATOM 710 O O . ALA A 1 92 ? 12.302 -6.840 4.683 1.00 93.19 92 ALA A O 1
ATOM 711 N N . GLN A 1 93 ? 12.860 -7.416 2.579 1.00 91.69 93 GLN A N 1
ATOM 712 C CA . GLN A 1 93 ? 13.766 -8.492 2.968 1.00 91.69 93 GLN A CA 1
ATOM 713 C C . GLN A 1 93 ? 14.945 -7.964 3.801 1.00 91.69 93 GLN A C 1
ATOM 715 O O . GLN A 1 93 ? 15.218 -8.496 4.876 1.00 91.69 93 GLN A O 1
ATOM 720 N N . ARG A 1 94 ? 15.615 -6.892 3.349 1.00 91.62 94 ARG A N 1
ATOM 721 C CA . ARG A 1 94 ? 16.762 -6.285 4.054 1.00 91.62 94 ARG A CA 1
ATOM 722 C C . ARG A 1 94 ? 16.395 -5.717 5.428 1.00 91.62 94 ARG A C 1
ATOM 724 O O . ARG A 1 94 ? 17.210 -5.762 6.343 1.00 91.62 94 ARG A O 1
ATOM 731 N N . GLU A 1 95 ? 15.181 -5.197 5.579 1.00 91.56 95 GLU A N 1
ATOM 732 C CA . GLU A 1 95 ? 14.695 -4.592 6.826 1.00 91.56 95 GLU A CA 1
ATOM 733 C C . GLU A 1 95 ? 13.981 -5.577 7.760 1.00 91.56 95 GLU A C 1
ATOM 735 O O . GLU A 1 95 ? 13.531 -5.162 8.835 1.00 91.56 95 GLU A O 1
ATOM 740 N N . ASN A 1 96 ? 13.892 -6.856 7.368 1.00 90.88 96 ASN A N 1
ATOM 741 C CA . ASN A 1 96 ? 13.118 -7.898 8.044 1.00 90.88 96 ASN A CA 1
ATOM 742 C C . ASN A 1 96 ? 11.667 -7.456 8.322 1.00 90.88 96 ASN A C 1
ATOM 744 O O . ASN A 1 96 ? 11.190 -7.487 9.459 1.00 90.88 96 ASN A O 1
ATOM 748 N N . ALA A 1 97 ? 10.996 -6.966 7.279 1.00 91.56 97 ALA A N 1
ATOM 749 C CA . ALA A 1 97 ? 9.642 -6.437 7.357 1.00 91.56 97 ALA A CA 1
ATOM 750 C C . ALA A 1 97 ? 8.672 -7.247 6.490 1.00 91.56 97 ALA A C 1
ATOM 752 O O . ALA A 1 97 ? 8.980 -7.562 5.341 1.00 91.56 97 ALA A O 1
ATOM 753 N N . GLY A 1 98 ? 7.475 -7.519 7.015 1.00 93.00 98 GLY A N 1
ATOM 754 C CA . GLY A 1 98 ? 6.350 -7.988 6.201 1.00 93.00 98 GLY A CA 1
ATOM 755 C C . GLY A 1 98 ? 5.748 -6.842 5.382 1.00 93.00 98 GLY A C 1
ATOM 756 O O . GLY A 1 98 ? 5.780 -5.681 5.812 1.00 93.00 98 GLY A O 1
ATOM 757 N N . VAL A 1 99 ? 5.180 -7.141 4.212 1.00 95.19 99 VAL A N 1
ATOM 758 C CA . VAL A 1 99 ? 4.559 -6.129 3.339 1.00 95.19 99 VAL A CA 1
ATOM 759 C C . VAL A 1 99 ? 3.076 -6.415 3.162 1.00 95.19 99 VAL A C 1
ATOM 761 O O . VAL A 1 99 ? 2.705 -7.501 2.738 1.00 95.19 99 VAL A O 1
ATOM 764 N N . LEU A 1 100 ? 2.231 -5.418 3.425 1.00 96.19 100 LEU A N 1
ATOM 765 C CA . LEU A 1 100 ? 0.847 -5.400 2.957 1.00 96.19 100 LEU A CA 1
ATOM 766 C C . LEU A 1 100 ? 0.758 -4.531 1.709 1.00 96.19 100 LEU A C 1
ATOM 768 O O . LEU A 1 100 ? 0.953 -3.318 1.787 1.00 96.19 100 LEU A O 1
ATOM 772 N N . VAL A 1 101 ? 0.427 -5.139 0.581 1.00 96.75 101 VAL A N 1
ATOM 773 C CA . VAL A 1 101 ? 0.223 -4.459 -0.692 1.00 96.75 101 VAL A CA 1
ATOM 774 C C . VAL A 1 101 ? -1.230 -4.045 -0.827 1.00 96.75 101 VAL A C 1
ATOM 776 O O . VAL A 1 101 ? -2.142 -4.863 -0.810 1.00 96.75 101 VAL A O 1
ATOM 779 N N . LEU A 1 102 ? -1.436 -2.753 -1.008 1.00 96.12 102 LEU A N 1
ATOM 780 C CA . LEU A 1 102 ? -2.716 -2.148 -1.311 1.00 96.12 102 LEU A CA 1
ATOM 781 C C . LEU A 1 102 ? -2.647 -1.604 -2.736 1.00 96.12 102 LEU A C 1
ATOM 783 O O . LEU A 1 102 ? -2.090 -0.530 -2.974 1.00 96.12 102 LEU A O 1
ATOM 787 N N . ASP A 1 103 ? -3.174 -2.363 -3.695 1.00 93.94 103 ASP A N 1
ATOM 788 C CA . ASP A 1 103 ? -3.244 -1.906 -5.081 1.00 93.94 103 ASP A CA 1
ATOM 789 C C . ASP A 1 103 ? -4.309 -0.816 -5.218 1.00 93.94 103 ASP A C 1
ATOM 791 O O . ASP A 1 103 ? -5.488 -1.013 -4.927 1.00 93.94 103 ASP A O 1
ATOM 795 N N . SER A 1 104 ? -3.881 0.370 -5.639 1.00 91.62 104 SER A N 1
ATOM 796 C CA . SER A 1 104 ? -4.742 1.546 -5.697 1.00 91.62 104 SER A CA 1
ATOM 797 C C . SER A 1 104 ? -5.909 1.400 -6.673 1.00 91.62 104 SER A C 1
ATOM 799 O O . SER A 1 104 ? -6.986 1.939 -6.411 1.00 91.62 104 SER A O 1
ATOM 801 N N . LEU A 1 105 ? -5.718 0.691 -7.789 1.00 89.38 105 LEU A N 1
ATOM 802 C CA . LEU A 1 105 ? -6.780 0.456 -8.771 1.00 89.38 105 LEU A CA 1
ATOM 803 C C . LEU A 1 105 ? -7.755 -0.611 -8.275 1.00 89.38 105 LEU A C 1
ATOM 805 O O . LEU A 1 105 ? -8.965 -0.496 -8.486 1.00 89.38 105 LEU A O 1
ATOM 809 N N . ASP A 1 106 ? -7.241 -1.610 -7.564 1.00 91.38 106 ASP A N 1
ATOM 810 C CA . ASP A 1 106 ? -8.073 -2.616 -6.917 1.00 91.38 106 ASP A CA 1
ATOM 811 C C . ASP A 1 106 ? -8.936 -2.004 -5.801 1.00 91.38 106 ASP A C 1
ATOM 813 O O . ASP A 1 106 ? -10.157 -2.165 -5.792 1.00 91.38 106 ASP A O 1
ATOM 817 N N . LEU A 1 107 ? -8.342 -1.170 -4.938 1.00 90.38 107 LEU A N 1
ATOM 818 C CA . LEU A 1 107 ? -9.076 -0.407 -3.925 1.00 90.38 107 LEU A CA 1
ATOM 819 C C . LEU A 1 107 ? -10.144 0.503 -4.546 1.00 90.38 107 LEU A C 1
ATOM 821 O O . LEU A 1 107 ? -11.253 0.607 -4.018 1.00 90.38 107 LEU A O 1
ATOM 825 N N . ALA A 1 108 ? -9.834 1.153 -5.672 1.00 88.62 108 ALA A N 1
ATOM 826 C CA . ALA A 1 108 ? -10.787 1.991 -6.402 1.00 88.62 108 ALA A CA 1
ATOM 827 C C . ALA A 1 108 ? -11.937 1.184 -7.028 1.00 88.62 108 ALA A C 1
ATOM 829 O O . ALA A 1 108 ? -13.030 1.718 -7.220 1.00 88.62 108 ALA A O 1
ATOM 830 N N . SER A 1 109 ? -11.720 -0.104 -7.302 1.00 89.62 109 SER A N 1
ATOM 831 C CA . SER A 1 109 ? -12.760 -1.026 -7.772 1.00 89.62 109 SER A CA 1
ATOM 832 C C . SER A 1 109 ? -13.753 -1.400 -6.661 1.00 89.62 109 SER A C 1
ATOM 834 O O . SER A 1 109 ? -14.831 -1.944 -6.933 1.00 89.62 109 SER A O 1
ATOM 836 N N . GLY A 1 110 ? -13.441 -1.058 -5.405 1.00 89.00 110 GLY A N 1
ATOM 837 C CA . GLY A 1 110 ? -14.306 -1.252 -4.251 1.00 89.00 110 GLY A CA 1
ATOM 838 C C . GLY A 1 110 ? -14.709 -2.714 -4.121 1.00 89.00 110 GLY A C 1
ATOM 839 O O . GLY A 1 110 ? -13.856 -3.592 -4.045 1.00 89.00 110 GLY A O 1
ATOM 840 N N . ARG A 1 111 ? -16.018 -2.997 -4.135 1.00 89.69 111 ARG A N 1
ATOM 841 C CA . ARG A 1 111 ? -16.516 -4.369 -3.949 1.00 89.69 111 ARG A CA 1
ATOM 842 C C . ARG A 1 111 ? -16.121 -5.374 -5.034 1.00 89.69 111 ARG A C 1
ATOM 844 O O . ARG A 1 111 ? -16.304 -6.571 -4.856 1.00 89.69 111 ARG A O 1
ATOM 851 N N . PHE A 1 112 ? -15.682 -4.870 -6.184 1.00 88.94 112 PHE A N 1
ATOM 852 C CA . PHE A 1 112 ? -15.280 -5.685 -7.325 1.00 88.94 112 PHE A CA 1
ATOM 853 C C . PHE A 1 112 ? -13.771 -5.954 -7.350 1.00 88.94 112 PHE A C 1
ATOM 855 O O . PHE A 1 112 ? -13.307 -6.641 -8.255 1.00 88.94 112 PHE A O 1
ATOM 862 N N . GLY A 1 113 ? -13.023 -5.398 -6.392 1.00 89.31 113 GLY A N 1
ATOM 863 C CA . GLY A 1 113 ? -11.614 -5.707 -6.186 1.00 89.31 113 GLY A CA 1
ATOM 864 C C . GLY A 1 113 ? -11.399 -6.928 -5.290 1.00 89.31 113 GLY A C 1
ATOM 865 O O . GLY A 1 113 ? -12.341 -7.608 -4.874 1.00 89.31 113 GLY A O 1
ATOM 866 N N . THR A 1 114 ? -10.142 -7.176 -4.938 1.00 90.44 114 THR A N 1
ATOM 867 C CA . THR A 1 114 ? -9.694 -8.314 -4.117 1.00 90.44 114 THR A CA 1
ATOM 868 C C . THR A 1 114 ? -10.271 -8.325 -2.700 1.00 90.44 114 THR A C 1
ATOM 870 O O . THR A 1 114 ? -10.404 -9.388 -2.095 1.00 90.44 114 THR A O 1
ATOM 873 N N . LEU A 1 115 ? -10.683 -7.165 -2.178 1.00 91.06 115 LEU A N 1
ATOM 874 C CA . LEU A 1 115 ? -11.342 -7.043 -0.873 1.00 91.06 115 LEU A CA 1
ATOM 875 C C . LEU A 1 115 ? -12.794 -7.543 -0.853 1.00 91.06 115 LEU A C 1
ATOM 877 O O . LEU A 1 115 ? -13.380 -7.629 0.229 1.00 91.06 115 LEU A O 1
ATOM 881 N N . GLY A 1 116 ? -13.393 -7.840 -2.015 1.00 89.62 116 GLY A N 1
ATOM 882 C CA . GLY A 1 116 ? -14.792 -8.260 -2.113 1.00 89.62 116 GLY A CA 1
ATOM 883 C C . GLY A 1 116 ? -15.715 -7.287 -1.380 1.00 89.62 116 GLY A C 1
ATOM 884 O O . GLY A 1 116 ? -15.521 -6.075 -1.440 1.00 89.62 116 GLY A O 1
ATOM 885 N N . ASP A 1 117 ? -16.677 -7.785 -0.605 1.00 89.19 117 ASP A N 1
ATOM 886 C CA . ASP A 1 117 ? -17.626 -6.933 0.127 1.00 89.19 117 ASP A CA 1
ATOM 887 C C . ASP A 1 117 ? -16.959 -5.879 1.031 1.00 89.19 117 ASP A C 1
ATOM 889 O O . ASP A 1 117 ? -17.489 -4.769 1.155 1.00 89.19 117 ASP A O 1
ATOM 893 N N . GLY A 1 118 ? -15.761 -6.160 1.563 1.00 87.12 118 GLY A N 1
ATOM 894 C CA . GLY A 1 118 ? -14.953 -5.212 2.337 1.00 87.12 118 GLY A CA 1
ATOM 895 C C . GLY A 1 118 ? -14.589 -3.940 1.559 1.00 87.12 118 GLY A C 1
ATOM 896 O O . GLY A 1 118 ? -14.555 -2.841 2.112 1.00 87.12 118 GLY A O 1
ATOM 897 N N . GLY A 1 119 ? -14.443 -4.031 0.236 1.00 88.12 119 GLY A N 1
ATOM 898 C CA . GLY A 1 119 ? -14.229 -2.872 -0.631 1.00 88.12 119 GLY A CA 1
ATOM 899 C C . GLY A 1 119 ? -15.409 -1.886 -0.653 1.00 88.12 119 GLY A C 1
ATOM 900 O O . GLY A 1 119 ? -15.260 -0.734 -1.068 1.00 88.12 119 GLY A O 1
ATOM 901 N N . SER A 1 120 ? -16.588 -2.275 -0.155 1.00 89.44 120 SER A N 1
ATOM 902 C CA . SER A 1 120 ? -17.704 -1.346 0.053 1.00 89.44 120 SER A CA 1
ATOM 903 C C . SER A 1 120 ? -17.391 -0.290 1.116 1.00 89.44 120 SER A C 1
ATOM 905 O O . SER A 1 120 ? -17.833 0.849 0.962 1.00 89.44 120 SER A O 1
ATOM 907 N N . PHE A 1 121 ? -16.588 -0.608 2.138 1.00 88.38 121 PHE A N 1
ATOM 908 C CA . PHE A 1 121 ? -16.171 0.362 3.159 1.00 88.38 121 PHE A CA 1
ATOM 909 C C . PHE A 1 121 ? -15.283 1.461 2.574 1.00 88.38 121 PHE A C 1
ATOM 911 O O . PHE A 1 121 ? -15.423 2.625 2.951 1.00 88.38 121 PHE A O 1
ATOM 918 N N . VAL A 1 122 ? -14.458 1.129 1.572 1.00 87.12 122 VAL A N 1
ATOM 919 C CA . VAL A 1 122 ? -13.714 2.127 0.791 1.00 87.12 122 VAL A CA 1
ATOM 920 C C . VAL A 1 122 ? -14.700 3.074 0.108 1.00 87.12 122 VAL A C 1
ATOM 922 O O . VAL A 1 122 ? -14.635 4.281 0.318 1.00 87.12 122 VAL A O 1
ATOM 925 N N . ASN A 1 123 ? -15.694 2.552 -0.614 1.00 86.25 123 ASN A N 1
ATOM 926 C CA . ASN A 1 123 ? -16.716 3.379 -1.269 1.00 86.25 123 ASN A CA 1
ATOM 927 C C . ASN A 1 123 ? -17.517 4.254 -0.286 1.00 86.25 123 ASN A C 1
ATOM 929 O O . ASN A 1 123 ? -17.843 5.402 -0.597 1.00 86.25 123 ASN A O 1
ATOM 933 N N . ILE A 1 124 ? -17.850 3.727 0.895 1.00 86.12 124 ILE A N 1
ATOM 934 C CA . ILE A 1 124 ? -18.561 4.476 1.939 1.00 86.12 124 ILE A CA 1
ATOM 935 C C . ILE A 1 124 ? -17.687 5.625 2.457 1.00 86.12 124 ILE A C 1
ATOM 937 O O . ILE A 1 124 ? -18.200 6.735 2.609 1.00 86.12 124 ILE A O 1
ATOM 941 N N . ALA A 1 125 ? -16.380 5.410 2.641 1.00 85.75 125 ALA A N 1
ATOM 942 C CA . ALA A 1 125 ? -15.448 6.460 3.055 1.00 85.75 125 ALA A CA 1
ATOM 943 C C . ALA A 1 125 ? -15.471 7.664 2.095 1.00 85.75 125 ALA A C 1
ATOM 945 O O . ALA A 1 125 ? -15.517 8.810 2.542 1.00 85.75 125 ALA A O 1
ATOM 946 N N . TYR A 1 126 ? -15.536 7.424 0.780 1.00 85.25 126 TYR A N 1
ATOM 947 C CA . TYR A 1 126 ? -15.669 8.495 -0.217 1.00 85.25 126 TYR A CA 1
ATOM 948 C C . TYR A 1 126 ? -17.024 9.216 -0.152 1.00 85.25 126 TYR A C 1
ATOM 950 O O . TYR A 1 126 ? -17.085 10.432 -0.323 1.00 85.25 126 TYR A O 1
ATOM 958 N N . LYS A 1 127 ? -18.118 8.494 0.125 1.00 84.81 127 LYS A N 1
ATOM 959 C CA . LYS A 1 127 ? -19.472 9.074 0.224 1.00 84.81 127 LYS A CA 1
ATOM 960 C C . LYS A 1 127 ? -19.694 9.913 1.483 1.00 84.81 127 LYS A C 1
ATOM 962 O O . LYS A 1 127 ? -20.605 10.735 1.504 1.00 84.81 127 LYS A O 1
ATOM 967 N N . LYS A 1 128 ? -18.900 9.702 2.534 1.00 78.12 128 LYS A N 1
ATOM 968 C CA . LYS A 1 128 ? -19.030 10.391 3.830 1.00 78.12 128 LYS A CA 1
ATOM 969 C C . LYS A 1 128 ? -18.305 11.742 3.881 1.00 78.12 128 LYS A C 1
ATOM 971 O O . LYS A 1 128 ? -18.253 12.365 4.940 1.00 78.12 128 LYS A O 1
ATOM 976 N N . LEU A 1 129 ? -17.768 12.217 2.757 1.00 75.75 129 LEU A N 1
ATOM 977 C CA . LEU A 1 129 ? -17.165 13.543 2.678 1.00 75.75 129 LEU A CA 1
ATOM 978 C C . LEU A 1 129 ? -18.208 14.679 2.617 1.00 75.75 129 LEU A C 1
ATOM 980 O O . LEU A 1 129 ? -19.214 14.546 1.920 1.00 75.75 129 LEU A O 1
ATOM 984 N N . PRO A 1 130 ? -17.926 15.842 3.241 1.00 72.50 130 PRO A N 1
ATOM 985 C CA . PRO A 1 130 ? -16.820 16.085 4.171 1.00 72.50 130 PRO A CA 1
ATOM 986 C C . PRO A 1 130 ? -17.077 15.402 5.526 1.00 72.50 130 PRO A C 1
ATOM 988 O O . PRO A 1 130 ? -18.186 15.475 6.057 1.00 72.50 130 PRO A O 1
ATOM 991 N N . ILE A 1 131 ? -16.048 14.769 6.103 1.00 69.31 131 ILE A N 1
ATOM 992 C CA . ILE A 1 131 ? -16.153 14.102 7.411 1.00 69.31 131 ILE A CA 1
ATOM 993 C C . ILE A 1 131 ? -16.368 15.179 8.479 1.00 69.31 131 ILE A C 1
ATOM 995 O O . ILE A 1 131 ? -15.467 15.967 8.760 1.00 69.31 131 ILE A O 1
ATOM 999 N N . LYS A 1 132 ? -17.570 15.228 9.061 1.00 71.25 132 LYS A N 1
ATOM 1000 C CA . LYS A 1 132 ? -17.906 16.172 10.140 1.00 71.25 132 LYS A CA 1
ATOM 1001 C C . LYS A 1 132 ? -17.481 15.644 11.510 1.00 71.25 132 LYS A C 1
ATOM 1003 O O . LYS A 1 132 ? -17.018 16.411 12.347 1.00 71.25 132 LYS A O 1
ATOM 1008 N N . THR A 1 133 ? -17.622 14.338 11.719 1.00 69.25 133 THR A N 1
ATOM 1009 C CA . THR A 1 133 ? -17.333 13.620 12.965 1.00 69.25 133 THR A CA 1
ATOM 1010 C C . THR A 1 133 ? -16.929 12.182 12.632 1.00 69.25 133 THR A C 1
ATOM 1012 O O . THR A 1 133 ? -17.472 11.581 11.707 1.00 69.25 133 THR A O 1
ATOM 1015 N N . PHE A 1 134 ? -15.977 11.616 13.383 1.00 71.56 134 PHE A N 1
ATOM 1016 C CA . PHE A 1 134 ? -15.578 10.206 13.227 1.00 71.56 134 PHE A CA 1
ATOM 1017 C C . PHE A 1 134 ? -16.486 9.235 13.996 1.00 71.56 134 PHE A C 1
ATOM 1019 O O . PHE A 1 134 ? -16.450 8.036 13.729 1.00 71.56 134 PHE A O 1
ATOM 1026 N N . SER A 1 135 ? -17.327 9.749 14.901 1.00 69.44 135 SER A N 1
ATOM 1027 C CA . SER A 1 135 ? -18.241 8.958 15.735 1.00 69.44 135 SER A CA 1
ATOM 1028 C C . SER A 1 135 ? -19.197 8.079 14.923 1.00 69.44 135 SER A C 1
ATOM 1030 O O . SER A 1 135 ? -19.518 6.981 15.356 1.00 69.44 135 SER A O 1
ATOM 1032 N N . ASP A 1 136 ? -19.584 8.520 13.721 1.00 70.69 136 ASP A N 1
ATOM 1033 C CA . ASP A 1 136 ? -20.524 7.804 12.842 1.00 70.69 136 ASP A CA 1
ATOM 1034 C C . ASP A 1 136 ? -19.811 6.943 11.782 1.00 70.69 136 ASP A C 1
ATOM 1036 O O . ASP A 1 136 ? -20.398 6.574 10.761 1.00 70.69 136 ASP A O 1
ATOM 1040 N N . THR A 1 137 ? -18.510 6.701 11.966 1.00 82.81 137 THR A N 1
ATOM 1041 C CA . THR A 1 137 ? -17.658 5.983 11.003 1.00 82.81 137 THR A CA 1
ATOM 1042 C C . THR A 1 137 ? -16.903 4.825 11.643 1.00 82.81 137 THR A C 1
ATOM 1044 O O . THR A 1 137 ? -15.893 4.388 11.100 1.00 82.81 137 THR A O 1
ATOM 1047 N N . HIS A 1 138 ? -17.404 4.327 12.779 1.00 87.06 138 HIS A N 1
ATOM 1048 C CA . HIS A 1 138 ? -16.784 3.245 13.542 1.00 87.06 138 HIS A CA 1
A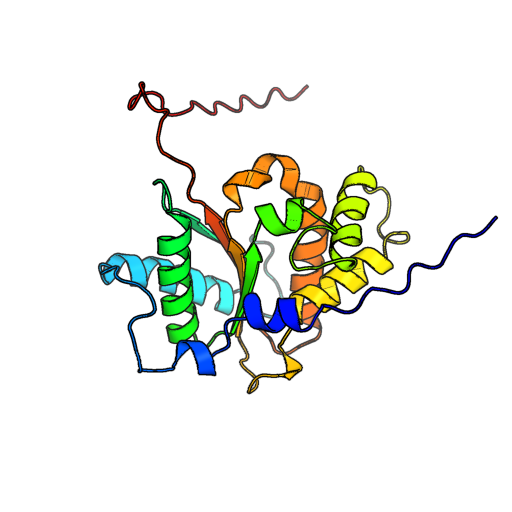TOM 1049 C C . HIS A 1 138 ? -16.523 2.007 12.679 1.00 87.06 138 HIS A C 1
ATOM 1051 O O . HIS A 1 138 ? -15.386 1.563 12.613 1.00 87.06 138 HIS A O 1
ATOM 1057 N N . ASP A 1 139 ? -17.517 1.556 11.911 1.00 88.31 139 ASP A N 1
ATOM 1058 C CA . ASP A 1 139 ? -17.383 0.382 11.037 1.00 88.31 139 ASP A CA 1
ATOM 1059 C C . ASP A 1 139 ? -16.289 0.574 9.968 1.00 88.31 139 ASP A C 1
ATOM 1061 O O . ASP A 1 139 ? -15.570 -0.356 9.610 1.00 88.31 139 ASP A O 1
ATOM 1065 N N . ILE A 1 140 ? -16.116 1.808 9.470 1.00 89.81 140 ILE A N 1
ATOM 1066 C CA . ILE A 1 140 ? -15.048 2.148 8.518 1.00 89.81 140 ILE A CA 1
ATOM 1067 C C . ILE A 1 140 ? -13.696 2.102 9.234 1.00 89.81 140 ILE A C 1
ATOM 1069 O O . ILE A 1 140 ? -12.743 1.528 8.717 1.00 89.81 140 ILE A O 1
ATOM 1073 N N . GLU A 1 141 ? -13.597 2.699 10.423 1.00 90.44 141 GLU A N 1
ATOM 1074 C CA . GLU A 1 141 ? -12.367 2.667 11.214 1.00 90.44 141 GLU A CA 1
ATOM 1075 C C . GLU A 1 141 ? -11.953 1.236 11.567 1.00 90.44 141 GLU A C 1
ATOM 1077 O O . GLU A 1 141 ? -10.781 0.903 11.404 1.00 90.44 141 GLU A O 1
ATOM 1082 N N . GLU A 1 142 ? -12.903 0.402 11.987 1.00 91.56 142 GLU A N 1
ATOM 1083 C CA . GLU A 1 142 ? -12.698 -1.006 12.320 1.00 91.56 142 GLU A CA 1
ATOM 1084 C C . GLU A 1 142 ? -12.265 -1.817 11.091 1.00 91.56 142 GLU A C 1
ATOM 1086 O O . GLU A 1 142 ? -11.315 -2.597 11.161 1.00 91.56 142 GLU A O 1
ATOM 1091 N N . PHE A 1 143 ? -12.881 -1.575 9.930 1.00 93.69 143 PHE A N 1
ATOM 1092 C CA . PHE A 1 143 ? -12.463 -2.202 8.679 1.00 93.69 143 PHE A CA 1
ATOM 1093 C C . PHE A 1 143 ? -11.000 -1.885 8.334 1.00 93.69 143 PHE A C 1
ATOM 1095 O O . PHE A 1 143 ? -10.219 -2.797 8.060 1.00 93.69 143 PHE A O 1
ATOM 1102 N N . PHE A 1 144 ? -10.597 -0.609 8.368 1.00 93.69 144 PHE A N 1
ATOM 1103 C CA . PHE A 1 144 ? -9.206 -0.232 8.081 1.00 93.69 144 PHE A CA 1
ATOM 1104 C C . PHE A 1 144 ? -8.231 -0.774 9.133 1.00 93.69 144 PHE A C 1
ATOM 1106 O O . PHE A 1 144 ? -7.094 -1.110 8.801 1.00 93.69 144 PHE A O 1
ATOM 1113 N N . ASP A 1 145 ? -8.679 -0.906 10.378 1.00 93.31 145 ASP A N 1
ATOM 1114 C CA . ASP A 1 145 ? -7.930 -1.518 11.469 1.00 93.31 145 ASP A CA 1
ATOM 1115 C C . ASP A 1 145 ? -7.680 -3.014 11.256 1.00 93.31 145 ASP A C 1
ATOM 1117 O O . ASP A 1 145 ? -6.581 -3.492 11.552 1.00 93.31 145 ASP A O 1
ATOM 1121 N N . HIS A 1 146 ? -8.661 -3.747 10.730 1.00 93.44 146 HIS A N 1
ATOM 1122 C CA . HIS A 1 146 ? -8.482 -5.135 10.306 1.00 93.44 146 HIS A CA 1
ATOM 1123 C C . HIS A 1 146 ? -7.614 -5.231 9.048 1.00 93.44 146 HIS A C 1
ATOM 1125 O O . HIS A 1 146 ? -6.733 -6.085 8.974 1.00 93.44 146 HIS A O 1
ATOM 1131 N N . LEU A 1 147 ? -7.791 -4.313 8.092 1.00 94.75 147 LEU A N 1
ATOM 1132 C CA . LEU A 1 147 ? -7.023 -4.283 6.848 1.00 94.75 147 LEU A CA 1
ATOM 1133 C C . LEU A 1 147 ? -5.519 -4.147 7.107 1.00 94.75 147 LEU A C 1
ATOM 1135 O O . LEU A 1 147 ? -4.736 -4.949 6.608 1.00 94.75 147 LEU A O 1
ATOM 1139 N N . VAL A 1 148 ? -5.090 -3.174 7.921 1.00 94.12 148 VAL A N 1
ATOM 1140 C CA . VAL A 1 148 ? -3.653 -2.979 8.196 1.00 94.12 148 VAL A CA 1
ATOM 1141 C C . VAL A 1 148 ? -3.034 -4.139 8.978 1.00 94.12 148 VAL A C 1
ATOM 1143 O O . VAL A 1 148 ? -1.822 -4.335 8.885 1.00 94.12 148 VAL A O 1
ATOM 1146 N N . ARG A 1 149 ? -3.849 -4.922 9.700 1.00 92.62 149 ARG A N 1
ATOM 1147 C CA . ARG A 1 149 ? -3.441 -6.113 10.463 1.00 92.62 149 ARG A CA 1
ATOM 1148 C C . ARG A 1 149 ? -3.492 -7.414 9.656 1.00 92.62 149 ARG A C 1
ATOM 1150 O O . ARG A 1 149 ? -3.008 -8.432 10.136 1.00 92.62 149 ARG A O 1
ATOM 1157 N N . ALA A 1 150 ? -4.024 -7.388 8.435 1.00 92.06 150 ALA A N 1
ATOM 1158 C CA . ALA A 1 150 ? -4.209 -8.574 7.603 1.00 92.06 150 ALA A CA 1
ATOM 1159 C C . ALA A 1 150 ? -2.919 -9.410 7.467 1.00 92.06 150 ALA A C 1
ATOM 1161 O O . ALA A 1 150 ? -1.876 -8.895 7.068 1.00 92.06 150 ALA A O 1
ATOM 1162 N N . GLY A 1 151 ? -2.975 -10.696 7.813 1.00 87.44 151 GLY A N 1
ATOM 1163 C CA . GLY A 1 151 ? -1.827 -11.608 7.730 1.00 87.44 151 GLY A CA 1
ATOM 1164 C C . GLY A 1 151 ? -0.788 -11.490 8.855 1.00 87.44 151 GLY A C 1
ATOM 1165 O O . GLY A 1 151 ? 0.127 -12.302 8.885 1.00 87.44 151 GLY A O 1
ATOM 1166 N N . LEU A 1 152 ? -0.920 -10.556 9.812 1.00 86.56 152 LEU A N 1
ATOM 1167 C CA . LEU A 1 152 ? 0.007 -10.484 10.956 1.00 86.56 152 LEU A CA 1
ATOM 1168 C C . LEU A 1 152 ? -0.033 -11.737 11.842 1.00 86.56 152 LEU A C 1
ATOM 1170 O O . LEU A 1 152 ? 0.998 -12.128 12.375 1.00 86.56 152 LEU A O 1
ATOM 1174 N N . ASP A 1 153 ? -1.197 -12.374 11.970 1.00 79.38 153 ASP A N 1
ATOM 1175 C CA . ASP A 1 153 ? -1.376 -13.564 12.814 1.00 79.38 153 ASP A CA 1
ATOM 1176 C C . ASP A 1 153 ? -0.846 -14.857 12.162 1.00 79.38 153 ASP A C 1
ATOM 1178 O O . ASP A 1 153 ? -0.785 -15.899 12.812 1.00 79.38 153 ASP A O 1
ATOM 1182 N N . GLN A 1 154 ? -0.505 -14.813 10.868 1.00 72.81 154 GLN A N 1
ATOM 1183 C CA . GLN A 1 154 ? -0.062 -15.973 10.079 1.00 72.81 154 GLN A CA 1
ATOM 1184 C C . GLN A 1 154 ? 1.468 -16.057 9.950 1.00 72.81 154 GLN A C 1
ATOM 1186 O O . GLN A 1 154 ? 1.983 -17.039 9.417 1.00 72.81 154 GLN A O 1
ATOM 1191 N N . GLU A 1 155 ? 2.196 -15.046 10.427 1.00 64.31 155 GLU A N 1
ATOM 1192 C CA . GLU A 1 155 ? 3.648 -14.940 10.286 1.00 64.31 155 GLU A CA 1
ATOM 1193 C C . GLU A 1 155 ? 4.378 -15.092 11.626 1.00 64.31 155 GLU A C 1
ATOM 1195 O O . GLU A 1 155 ? 3.855 -14.758 12.689 1.00 64.31 155 GLU A O 1
ATOM 1200 N N . GLU A 1 156 ? 5.636 -15.543 11.564 1.00 64.38 156 GLU A N 1
ATOM 1201 C CA . GLU A 1 156 ? 6.586 -15.310 12.655 1.00 64.38 156 GLU A CA 1
ATOM 1202 C C . GLU A 1 156 ? 6.630 -13.801 12.944 1.00 64.38 156 GLU A C 1
ATOM 1204 O O . GLU A 1 156 ? 6.687 -13.006 11.999 1.00 64.38 156 GLU A O 1
ATOM 1209 N N . PRO A 1 157 ? 6.589 -13.372 14.215 1.00 63.06 157 PRO A N 1
ATOM 1210 C CA . PRO A 1 157 ? 6.350 -11.980 14.567 1.00 63.06 157 PRO A CA 1
ATOM 1211 C C . PRO A 1 157 ? 7.501 -11.083 14.094 1.00 63.06 157 PRO A C 1
ATOM 1213 O O . PRO A 1 157 ? 8.492 -10.874 14.797 1.00 63.06 157 PRO A O 1
ATOM 1216 N N . THR A 1 158 ? 7.361 -10.498 12.902 1.00 70.56 158 THR A N 1
ATOM 1217 C CA . THR A 1 158 ? 8.211 -9.391 12.473 1.00 70.56 158 THR A CA 1
ATOM 1218 C C . THR A 1 158 ? 7.767 -8.135 13.213 1.00 70.56 158 THR A C 1
ATOM 1220 O O . THR A 1 158 ? 6.587 -7.789 13.299 1.00 70.56 158 THR A O 1
ATOM 1223 N N . THR A 1 159 ? 8.725 -7.411 13.785 1.00 84.19 159 THR A N 1
ATOM 1224 C CA . THR A 1 159 ? 8.437 -6.158 14.498 1.00 84.19 159 THR A CA 1
ATOM 1225 C C . THR A 1 159 ? 8.243 -4.984 13.542 1.00 84.19 159 THR A C 1
ATOM 1227 O O . THR A 1 159 ? 7.973 -3.872 13.991 1.00 84.19 159 THR A O 1
ATOM 1230 N N . ARG A 1 160 ? 8.376 -5.200 12.228 1.00 90.88 160 ARG A N 1
ATOM 1231 C CA . ARG A 1 160 ? 8.342 -4.164 11.195 1.00 90.88 160 ARG A CA 1
ATOM 1232 C C . ARG A 1 160 ? 7.380 -4.534 10.079 1.00 90.88 160 ARG A C 1
ATOM 1234 O O . ARG A 1 160 ? 7.370 -5.664 9.605 1.00 90.88 160 ARG A O 1
ATOM 1241 N N . ARG A 1 161 ? 6.599 -3.553 9.630 1.00 92.81 161 ARG A N 1
ATOM 1242 C CA . ARG A 1 161 ? 5.607 -3.732 8.567 1.00 92.81 161 ARG A CA 1
ATOM 1243 C C . ARG A 1 161 ? 5.611 -2.567 7.589 1.00 92.81 161 ARG A C 1
ATOM 1245 O O . ARG A 1 161 ? 5.547 -1.407 7.994 1.00 92.81 161 ARG A O 1
ATOM 1252 N N . ILE A 1 162 ? 5.633 -2.872 6.299 1.00 95.38 162 ILE A N 1
ATOM 1253 C CA . ILE A 1 162 ? 5.463 -1.890 5.228 1.00 95.38 162 ILE A CA 1
ATOM 1254 C C . ILE A 1 162 ? 4.024 -1.985 4.726 1.00 95.38 162 ILE A C 1
ATOM 1256 O O . ILE A 1 162 ? 3.597 -3.028 4.242 1.00 95.38 162 ILE A O 1
ATOM 1260 N N . ILE A 1 163 ? 3.272 -0.892 4.824 1.00 96.69 163 ILE A N 1
ATOM 1261 C CA . ILE A 1 163 ? 1.987 -0.743 4.139 1.00 96.69 163 ILE A CA 1
ATOM 1262 C C . ILE A 1 163 ? 2.281 -0.088 2.792 1.00 96.69 163 ILE A C 1
ATOM 1264 O O . ILE A 1 163 ? 2.563 1.107 2.729 1.00 96.69 163 ILE A O 1
ATOM 1268 N N . TYR A 1 164 ? 2.285 -0.877 1.726 1.00 97.50 164 TYR A N 1
ATOM 1269 C CA . TYR A 1 164 ? 2.679 -0.450 0.392 1.00 97.50 164 TYR A CA 1
ATOM 1270 C C . TYR A 1 164 ? 1.456 -0.142 -0.480 1.00 97.50 164 TYR A C 1
ATOM 1272 O O . TYR A 1 164 ? 0.746 -1.041 -0.911 1.00 97.50 164 TYR A O 1
ATOM 1280 N N . MET A 1 165 ? 1.229 1.136 -0.781 1.00 96.25 165 MET A N 1
ATOM 1281 C CA . MET A 1 165 ? 0.230 1.582 -1.753 1.00 96.25 165 MET A CA 1
ATOM 1282 C C . MET A 1 165 ? 0.807 1.483 -3.169 1.00 96.25 165 MET A C 1
ATOM 1284 O O . MET A 1 165 ? 1.478 2.411 -3.640 1.00 96.25 165 MET A O 1
ATOM 1288 N N . ARG A 1 166 ? 0.552 0.369 -3.857 1.00 95.00 166 ARG A N 1
ATOM 1289 C CA . ARG A 1 166 ? 0.950 0.180 -5.257 1.00 95.00 166 ARG A CA 1
ATOM 1290 C C . ARG A 1 166 ? 0.123 1.106 -6.152 1.00 95.00 166 ARG A C 1
ATOM 1292 O O . ARG A 1 166 ? -1.078 1.274 -5.940 1.00 95.00 166 ARG A O 1
ATOM 1299 N N . GLU A 1 167 ? 0.766 1.717 -7.146 1.00 90.75 167 GLU A N 1
ATOM 1300 C CA . GLU A 1 167 ? 0.124 2.617 -8.119 1.00 90.75 167 GLU A CA 1
ATOM 1301 C C . GLU A 1 167 ? -0.662 3.788 -7.506 1.00 90.75 167 GLU A C 1
ATOM 1303 O O . GLU A 1 167 ? -1.624 4.293 -8.086 1.00 90.75 167 GLU A O 1
ATOM 1308 N N . PHE A 1 168 ? -0.219 4.298 -6.353 1.00 91.75 168 PHE A N 1
ATOM 1309 C CA . PHE A 1 168 ? -0.857 5.430 -5.677 1.00 91.75 168 PHE A CA 1
ATOM 1310 C C . PHE A 1 168 ? -1.016 6.654 -6.583 1.00 91.75 168 PHE A C 1
ATOM 1312 O O . PHE A 1 168 ? -2.017 7.370 -6.506 1.00 91.75 168 PHE A O 1
ATOM 1319 N N . GLY A 1 169 ? -0.067 6.866 -7.500 1.00 86.44 169 GLY A N 1
ATOM 1320 C CA . GLY A 1 169 ? -0.128 7.935 -8.497 1.00 86.44 169 GLY A CA 1
ATOM 1321 C C . GLY A 1 169 ? -1.414 7.948 -9.339 1.00 86.44 169 GLY A C 1
ATOM 1322 O O . GLY A 1 169 ? -1.809 9.022 -9.797 1.00 86.44 169 GLY A O 1
ATOM 1323 N N . ALA A 1 170 ? -2.093 6.807 -9.510 1.00 86.50 170 ALA A N 1
ATOM 1324 C CA . ALA A 1 170 ? -3.352 6.710 -10.248 1.00 86.50 170 ALA A CA 1
ATOM 1325 C C . ALA A 1 170 ? -4.546 7.316 -9.490 1.00 86.50 170 ALA A C 1
ATOM 1327 O O . ALA A 1 170 ? -5.460 7.853 -10.114 1.00 86.50 170 ALA A O 1
ATOM 1328 N N . ILE A 1 171 ? -4.526 7.272 -8.153 1.00 88.12 171 ILE A N 1
ATOM 1329 C CA . ILE A 1 171 ? -5.631 7.742 -7.300 1.00 88.12 171 ILE A CA 1
ATOM 1330 C C . ILE A 1 171 ? -5.273 8.965 -6.451 1.00 88.12 171 ILE A C 1
ATOM 1332 O O . ILE A 1 171 ? -6.143 9.487 -5.760 1.00 88.12 171 ILE A O 1
ATOM 1336 N N . ALA A 1 172 ? -4.029 9.450 -6.497 1.00 87.88 172 ALA A N 1
ATOM 1337 C CA . ALA A 1 172 ? -3.510 10.483 -5.593 1.00 87.88 172 ALA A CA 1
ATOM 1338 C C . ALA A 1 172 ? -4.385 11.750 -5.506 1.00 87.88 172 ALA A C 1
ATOM 1340 O O . ALA A 1 172 ? -4.519 12.341 -4.439 1.00 87.88 172 ALA A O 1
ATOM 1341 N N . ALA A 1 173 ? -5.019 12.160 -6.610 1.00 86.62 173 ALA A N 1
ATOM 1342 C CA . ALA A 1 173 ? -5.899 13.334 -6.635 1.00 86.62 173 ALA A CA 1
ATOM 1343 C C . ALA A 1 173 ? -7.225 13.130 -5.876 1.00 86.62 173 ALA A C 1
ATOM 1345 O O . ALA A 1 173 ? -7.843 14.101 -5.449 1.00 86.62 173 ALA A O 1
ATOM 1346 N N . ALA A 1 174 ? -7.667 11.881 -5.719 1.00 87.00 174 ALA A N 1
ATOM 1347 C CA . ALA A 1 174 ? -8.910 11.522 -5.046 1.00 87.00 174 ALA A CA 1
ATOM 1348 C C . ALA A 1 174 ? -8.672 10.826 -3.696 1.00 87.00 174 ALA A C 1
ATOM 1350 O O . ALA A 1 174 ? -9.612 10.643 -2.937 1.00 87.00 174 ALA A O 1
ATOM 1351 N N . SER A 1 175 ? -7.435 10.466 -3.350 1.00 88.81 175 SER A N 1
ATOM 1352 C CA . SER A 1 175 ? -7.135 9.549 -2.246 1.00 88.81 175 SER A CA 1
ATOM 1353 C C . SER A 1 175 ? -7.384 10.104 -0.843 1.00 88.81 175 SER A C 1
ATOM 1355 O O . SER A 1 175 ? -7.230 9.365 0.125 1.00 88.81 175 SER A O 1
ATOM 1357 N N . THR A 1 176 ? -7.728 11.385 -0.685 1.00 88.94 176 THR A N 1
ATOM 1358 C CA . THR A 1 176 ? -7.891 12.026 0.631 1.00 88.94 176 THR A CA 1
ATOM 1359 C C . THR A 1 176 ? -8.771 11.229 1.605 1.00 88.94 176 THR A C 1
ATOM 1361 O O . THR A 1 176 ? -8.316 11.014 2.727 1.00 88.94 176 THR A O 1
ATOM 1364 N N . PRO A 1 177 ? -9.971 10.734 1.235 1.00 87.06 177 PRO A N 1
ATOM 1365 C CA . PRO A 1 177 ? -10.833 10.004 2.171 1.00 87.06 177 PRO A CA 1
ATOM 1366 C C . PRO A 1 177 ? -10.187 8.701 2.622 1.00 87.06 177 PRO A C 1
ATOM 1368 O O . PRO A 1 177 ? -10.108 8.425 3.814 1.00 87.06 177 PRO A O 1
ATOM 1371 N N . LEU A 1 178 ? -9.660 7.942 1.659 1.00 89.50 178 LEU A N 1
ATOM 1372 C CA . LEU A 1 178 ? -8.947 6.692 1.889 1.00 89.50 178 LEU A CA 1
ATOM 1373 C C . LEU A 1 178 ? -7.755 6.897 2.835 1.00 89.50 178 LEU A C 1
ATOM 1375 O O . LEU A 1 178 ? -7.606 6.179 3.821 1.00 89.50 178 LEU A O 1
ATOM 1379 N N . MET A 1 179 ? -6.936 7.915 2.561 1.00 91.00 179 MET A N 1
ATOM 1380 C CA . MET A 1 179 ? -5.731 8.205 3.333 1.00 91.00 179 MET A CA 1
ATOM 1381 C C . MET A 1 179 ? -6.032 8.610 4.775 1.00 91.00 179 MET A C 1
ATOM 1383 O O . MET A 1 179 ? -5.262 8.257 5.663 1.00 91.00 179 MET A O 1
ATOM 1387 N N . ILE A 1 180 ? -7.144 9.306 5.036 1.00 89.94 180 ILE A N 1
ATOM 1388 C CA . ILE A 1 180 ? -7.543 9.669 6.404 1.00 89.94 180 ILE A CA 1
ATOM 1389 C C . ILE A 1 180 ? -7.746 8.413 7.259 1.00 89.94 180 ILE A C 1
ATOM 1391 O O . ILE A 1 180 ? -7.187 8.328 8.353 1.00 89.94 180 ILE A O 1
ATOM 1395 N N . TYR A 1 181 ? -8.511 7.435 6.770 1.00 91.31 181 TYR A N 1
ATOM 1396 C CA . TYR A 1 181 ? -8.771 6.204 7.522 1.00 91.31 181 TYR A CA 1
ATOM 1397 C C . TYR A 1 181 ? -7.535 5.309 7.605 1.00 91.31 181 TYR A C 1
ATOM 1399 O O . TYR A 1 181 ? -7.218 4.812 8.686 1.00 91.31 181 TYR A O 1
ATOM 1407 N N . LEU A 1 182 ? -6.793 5.172 6.502 1.00 93.44 182 LEU A N 1
ATOM 1408 C CA . LEU A 1 182 ? -5.588 4.350 6.458 1.00 93.44 182 LEU A CA 1
ATOM 1409 C C . LEU A 1 182 ? -4.511 4.856 7.428 1.00 93.44 182 LEU A C 1
ATOM 1411 O O . LEU A 1 182 ? -3.970 4.077 8.205 1.00 93.44 182 LEU A O 1
ATOM 1415 N N . LEU A 1 183 ? -4.221 6.161 7.436 1.00 92.19 183 LEU A N 1
ATOM 1416 C CA . LEU A 1 183 ? -3.210 6.730 8.336 1.00 92.19 183 LEU A CA 1
ATOM 1417 C C . LEU A 1 183 ? -3.606 6.582 9.809 1.00 92.19 183 LEU A C 1
ATOM 1419 O O . LEU A 1 183 ? -2.753 6.262 10.635 1.00 92.19 183 LEU A O 1
ATOM 1423 N N . ARG A 1 184 ? -4.895 6.755 10.134 1.00 90.94 184 ARG A N 1
ATOM 1424 C CA . ARG A 1 184 ? -5.414 6.533 11.494 1.00 90.94 184 ARG A CA 1
ATOM 1425 C C . ARG A 1 184 ? -5.257 5.077 11.925 1.00 90.94 184 ARG A C 1
ATOM 1427 O O . ARG A 1 184 ? -4.810 4.834 13.043 1.00 90.94 184 ARG A O 1
ATOM 1434 N N . ALA A 1 185 ? -5.571 4.129 11.045 1.00 92.75 185 ALA A N 1
ATOM 1435 C CA . ALA A 1 185 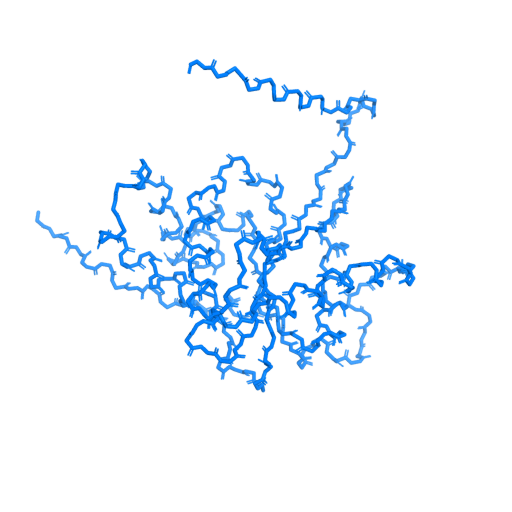? -5.394 2.707 11.322 1.00 92.75 185 ALA A CA 1
ATOM 1436 C C . ALA A 1 185 ? -3.917 2.343 11.535 1.00 92.75 185 ALA A C 1
ATOM 1438 O O . ALA A 1 185 ? -3.585 1.627 12.478 1.00 92.75 185 ALA A O 1
ATOM 1439 N N . ILE A 1 186 ? -3.007 2.905 10.732 1.00 92.69 186 ILE A N 1
ATOM 1440 C CA . ILE A 1 186 ? -1.558 2.724 10.910 1.00 92.69 186 ILE A CA 1
ATOM 1441 C C . ILE A 1 186 ? -1.088 3.303 12.256 1.00 92.69 186 ILE A C 1
ATOM 1443 O O . ILE A 1 186 ? -0.319 2.658 12.968 1.00 92.69 186 ILE A O 1
ATOM 1447 N N . ASP A 1 187 ? -1.537 4.500 12.641 1.00 89.81 187 ASP A N 1
ATOM 1448 C CA . ASP A 1 187 ? -1.171 5.094 13.934 1.00 89.81 187 ASP A CA 1
ATOM 1449 C C . ASP A 1 187 ? -1.728 4.293 15.128 1.00 89.81 187 ASP A C 1
ATOM 1451 O O . ASP A 1 187 ? -1.030 4.119 16.133 1.00 89.81 187 ASP A O 1
ATOM 1455 N N . ARG A 1 188 ? -2.938 3.731 15.011 1.00 89.94 188 ARG A N 1
ATOM 1456 C CA . ARG A 1 188 ? -3.490 2.797 16.007 1.00 89.94 188 ARG A CA 1
ATOM 1457 C C . ARG A 1 188 ? -2.696 1.497 16.073 1.00 89.94 188 ARG A C 1
ATOM 1459 O O . ARG A 1 188 ? -2.405 1.037 17.175 1.00 89.94 188 ARG A O 1
ATOM 1466 N N . LEU A 1 189 ? -2.295 0.928 14.935 1.00 89.50 189 LEU A N 1
ATOM 1467 C CA . LEU A 1 189 ? -1.442 -0.262 14.891 1.00 89.50 189 LEU A CA 1
ATOM 1468 C C . LEU A 1 189 ? -0.139 -0.027 15.669 1.00 89.50 189 LEU A C 1
ATOM 1470 O O . LEU A 1 189 ? 0.181 -0.807 16.562 1.00 89.50 189 LEU A O 1
ATOM 1474 N N . ARG A 1 190 ? 0.536 1.101 15.419 1.00 87.56 190 ARG A N 1
ATOM 1475 C CA . ARG A 1 190 ? 1.778 1.498 16.113 1.00 87.56 190 ARG A CA 1
ATOM 1476 C C . ARG A 1 190 ? 1.610 1.689 17.622 1.00 87.56 190 ARG A C 1
ATOM 1478 O O . ARG A 1 190 ? 2.566 1.530 18.367 1.00 87.56 190 ARG A O 1
ATOM 1485 N N . SER A 1 191 ? 0.417 2.086 18.063 1.00 84.62 191 SER A N 1
ATOM 1486 C CA . SER A 1 191 ? 0.134 2.384 19.474 1.00 84.62 191 SER A CA 1
ATOM 1487 C C . SER A 1 191 ? -0.353 1.160 20.256 1.00 84.62 191 SER A C 1
ATOM 1489 O O . SER A 1 191 ? -0.187 1.099 21.469 1.00 84.62 191 SER A O 1
ATOM 1491 N N . THR A 1 192 ? -0.987 0.202 19.574 1.00 82.06 192 THR A N 1
ATOM 1492 C CA . THR A 1 192 ? -1.592 -0.994 20.192 1.00 82.06 192 THR A CA 1
ATOM 1493 C C . THR A 1 192 ? -0.681 -2.215 20.162 1.00 82.06 192 THR A C 1
ATOM 1495 O O . THR A 1 192 ? -0.906 -3.160 20.912 1.00 82.06 192 THR A O 1
ATOM 1498 N N . THR A 1 193 ? 0.346 -2.205 19.314 1.00 77.50 193 THR A N 1
ATOM 1499 C CA . THR A 1 193 ? 1.261 -3.332 19.110 1.00 77.50 193 THR A CA 1
ATOM 1500 C C . THR A 1 193 ? 2.711 -2.867 19.185 1.00 77.50 193 THR A C 1
ATOM 1502 O O . THR A 1 193 ? 3.002 -1.679 19.081 1.00 77.50 193 THR A O 1
ATOM 1505 N N . THR A 1 194 ? 3.647 -3.806 19.316 1.00 80.94 194 THR A N 1
ATOM 1506 C CA . THR A 1 194 ? 5.086 -3.528 19.181 1.00 80.94 194 THR A CA 1
ATOM 1507 C C . THR A 1 194 ? 5.527 -3.382 17.718 1.00 80.94 194 THR A C 1
ATOM 1509 O O . THR A 1 194 ? 6.721 -3.255 17.450 1.00 80.94 194 THR A O 1
ATOM 1512 N N . THR A 1 195 ? 4.591 -3.426 16.763 1.00 85.19 195 THR A N 1
ATOM 1513 C CA . THR A 1 195 ? 4.875 -3.362 15.330 1.00 85.19 195 THR A CA 1
ATOM 1514 C C . THR A 1 195 ? 5.144 -1.922 14.891 1.00 85.19 195 THR A C 1
ATOM 1516 O O . THR A 1 195 ? 4.266 -1.058 14.912 1.00 85.19 195 THR A O 1
ATOM 1519 N N . SER A 1 196 ? 6.357 -1.668 14.407 1.00 88.81 196 SER A N 1
ATOM 1520 C CA . SER A 1 196 ? 6.700 -0.448 13.683 1.00 88.81 196 SER A CA 1
ATOM 1521 C C . SER A 1 196 ? 6.173 -0.551 12.254 1.00 88.81 196 SER A C 1
ATOM 1523 O O . SER A 1 196 ? 6.706 -1.293 11.431 1.00 88.81 196 SER A O 1
ATOM 1525 N N . ALA A 1 197 ? 5.087 0.160 11.959 1.00 91.56 197 ALA A N 1
ATOM 1526 C CA . ALA A 1 197 ? 4.507 0.211 10.621 1.00 91.56 197 ALA A CA 1
ATOM 1527 C C . ALA A 1 197 ? 4.924 1.496 9.894 1.00 91.56 197 ALA A C 1
ATOM 1529 O O . ALA A 1 197 ? 4.918 2.565 10.504 1.00 91.56 197 ALA A O 1
ATOM 1530 N N . ILE A 1 198 ? 5.215 1.437 8.595 1.00 94.12 198 ILE A N 1
ATOM 1531 C CA . ILE A 1 198 ? 5.423 2.620 7.737 1.00 94.12 198 ILE A CA 1
ATOM 1532 C C . ILE A 1 198 ? 4.515 2.569 6.512 1.00 94.12 198 ILE A C 1
ATOM 1534 O O . ILE A 1 198 ? 4.038 1.503 6.131 1.00 94.12 198 ILE A O 1
ATOM 1538 N N . LEU A 1 199 ? 4.291 3.724 5.890 1.00 95.50 199 LEU A N 1
ATOM 1539 C CA . LEU A 1 199 ? 3.602 3.816 4.606 1.00 95.50 199 LEU A CA 1
ATOM 1540 C C . LEU A 1 199 ? 4.637 3.925 3.479 1.00 95.50 199 LEU A C 1
ATOM 1542 O O . LEU A 1 199 ? 5.548 4.745 3.557 1.00 95.50 199 LEU A O 1
ATOM 1546 N N . LEU A 1 200 ? 4.487 3.145 2.415 1.00 96.25 200 LEU A N 1
ATOM 1547 C CA . LEU A 1 200 ? 5.273 3.290 1.193 1.00 96.25 200 LEU A CA 1
ATOM 1548 C C . L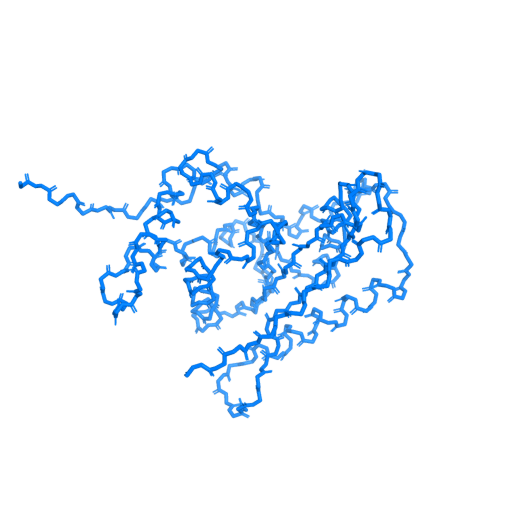EU A 1 200 ? 4.327 3.563 0.025 1.00 96.25 200 LEU A C 1
ATOM 1550 O O . LEU A 1 200 ? 3.369 2.826 -0.183 1.00 96.25 200 LEU A O 1
ATOM 1554 N N . LEU A 1 201 ? 4.565 4.633 -0.727 1.00 95.38 201 LEU A N 1
ATOM 1555 C CA . LEU A 1 201 ? 3.755 5.035 -1.874 1.00 95.38 201 LEU A CA 1
ATOM 1556 C C . LEU A 1 201 ? 4.505 4.708 -3.167 1.00 95.38 201 LEU A C 1
ATOM 1558 O O . LEU A 1 201 ? 5.576 5.256 -3.420 1.00 95.38 201 LEU A O 1
ATOM 1562 N N . GLY A 1 202 ? 3.943 3.822 -3.985 1.00 93.56 202 GLY A N 1
ATOM 1563 C CA . GLY A 1 202 ? 4.453 3.519 -5.319 1.00 93.56 202 GLY A CA 1
ATOM 1564 C C . GLY A 1 202 ? 3.804 4.400 -6.377 1.00 93.56 202 GLY A C 1
ATOM 1565 O O . GLY A 1 202 ? 2.594 4.621 -6.350 1.00 93.56 202 GLY A O 1
ATOM 1566 N N . ALA A 1 203 ? 4.583 4.874 -7.343 1.00 89.56 203 ALA A N 1
ATOM 1567 C CA . ALA A 1 203 ? 4.049 5.561 -8.513 1.00 89.56 203 ALA A CA 1
ATOM 1568 C C . ALA A 1 203 ? 4.807 5.160 -9.781 1.00 89.56 203 ALA A C 1
ATOM 1570 O O . ALA A 1 203 ? 6.035 5.192 -9.795 1.00 89.56 203 ALA A O 1
ATOM 1571 N N . SER A 1 204 ? 4.083 4.860 -10.863 1.00 85.25 204 SER A N 1
ATOM 1572 C CA . SER A 1 204 ? 4.684 4.586 -12.177 1.00 85.25 204 SER A CA 1
ATOM 1573 C C . SER A 1 204 ? 4.202 5.492 -13.309 1.00 85.25 204 SER A C 1
ATOM 1575 O O . SER A 1 204 ? 4.237 5.147 -14.489 1.00 85.25 204 SER A O 1
ATOM 1577 N N . ARG A 1 205 ? 3.749 6.706 -12.970 1.00 69.06 205 ARG A N 1
ATOM 1578 C CA . ARG A 1 205 ? 3.165 7.615 -13.960 1.00 69.06 205 ARG A CA 1
ATOM 1579 C C . ARG A 1 205 ? 4.172 7.935 -15.071 1.00 69.06 205 ARG A C 1
ATOM 1581 O O . ARG A 1 205 ? 5.249 8.463 -14.809 1.00 69.06 205 ARG A O 1
ATOM 1588 N N . GLN A 1 206 ? 3.770 7.649 -16.307 1.00 61.91 206 GLN A N 1
ATOM 15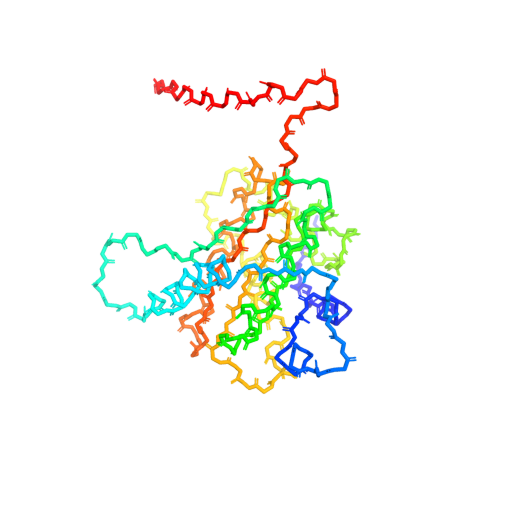89 C CA . GLN A 1 206 ? 4.577 7.852 -17.506 1.00 61.91 206 GLN A CA 1
ATOM 1590 C C . GLN A 1 206 ? 5.051 9.310 -17.636 1.00 61.91 206 GLN A C 1
ATOM 1592 O O . GLN A 1 206 ? 4.251 10.247 -17.530 1.00 61.91 206 GLN A O 1
ATOM 1597 N N . LEU A 1 207 ? 6.347 9.497 -17.904 1.00 53.56 207 LEU A N 1
ATOM 1598 C CA . LEU A 1 207 ? 6.880 10.773 -18.384 1.00 53.56 207 LEU A CA 1
ATOM 1599 C C . LEU A 1 207 ? 6.376 11.023 -19.814 1.00 53.56 207 LEU A C 1
ATOM 1601 O O . LEU A 1 207 ? 6.727 10.301 -20.745 1.00 53.56 207 LEU A O 1
ATOM 1605 N N . GLY A 1 208 ? 5.539 12.048 -19.981 1.00 52.69 208 GLY A N 1
ATOM 1606 C CA . GLY A 1 208 ? 5.019 12.477 -21.283 1.00 52.69 208 GLY A CA 1
ATOM 1607 C C . GLY A 1 208 ? 3.840 11.650 -21.819 1.00 52.69 208 GLY A C 1
ATOM 1608 O O . GLY A 1 208 ? 3.422 10.644 -21.249 1.00 52.69 208 GLY A O 1
ATOM 1609 N N . ARG A 1 209 ? 3.255 12.114 -22.930 1.00 48.19 209 ARG A N 1
ATOM 1610 C CA . ARG A 1 209 ? 2.241 11.373 -23.709 1.00 48.19 209 ARG A CA 1
ATOM 1611 C C . ARG A 1 209 ? 2.894 10.792 -24.959 1.00 48.19 209 ARG A C 1
ATOM 1613 O O . ARG A 1 209 ? 3.787 11.423 -25.525 1.00 48.19 209 ARG A O 1
ATOM 1620 N N . ALA A 1 210 ? 2.389 9.661 -25.457 1.00 44.84 210 ALA A N 1
ATOM 1621 C CA . ALA A 1 210 ? 2.712 9.198 -26.807 1.00 44.84 210 ALA A CA 1
ATOM 1622 C C . ALA A 1 210 ? 2.477 10.348 -27.812 1.00 44.84 210 ALA A C 1
ATOM 1624 O O . ALA A 1 210 ? 1.369 10.876 -27.913 1.00 44.84 210 ALA A O 1
ATOM 1625 N N . GLY A 1 211 ? 3.548 10.787 -28.482 1.00 53.19 211 GLY A N 1
ATOM 1626 C CA . GLY A 1 211 ? 3.543 11.918 -29.418 1.00 53.19 211 GLY A CA 1
ATOM 1627 C C . GLY A 1 211 ? 4.040 13.265 -28.871 1.00 53.19 211 GLY A C 1
ATOM 1628 O O . GLY A 1 211 ? 4.180 14.195 -29.661 1.00 53.19 211 GLY A O 1
ATOM 1629 N N . ARG A 1 212 ? 4.331 13.399 -27.566 1.00 45.91 212 ARG A N 1
ATOM 1630 C CA . ARG A 1 212 ? 5.001 14.581 -26.981 1.00 45.91 212 ARG A CA 1
ATOM 1631 C C . ARG A 1 212 ? 5.889 14.200 -25.783 1.00 45.91 212 ARG A C 1
ATOM 1633 O O . ARG A 1 212 ? 5.419 14.284 -24.644 1.00 45.91 212 ARG A O 1
ATOM 1640 N N . PRO A 1 213 ? 7.157 13.824 -26.028 1.00 48.53 213 PRO A N 1
ATOM 1641 C CA . PRO A 1 213 ? 8.143 13.554 -24.975 1.00 48.53 213 PRO A CA 1
ATOM 1642 C C . PRO A 1 213 ? 8.432 14.789 -24.106 1.00 48.53 213 PRO A C 1
ATOM 1644 O O . PRO A 1 213 ? 8.731 14.662 -22.925 1.00 48.53 213 PRO A O 1
ATOM 1647 N N . ASP A 1 214 ? 8.269 15.986 -24.676 1.00 49.06 214 ASP A N 1
ATOM 1648 C CA . ASP A 1 214 ? 8.679 17.258 -24.060 1.00 49.06 214 ASP A CA 1
ATOM 1649 C C . ASP A 1 214 ? 7.592 17.876 -23.166 1.00 49.06 214 ASP A C 1
ATOM 1651 O O . ASP A 1 214 ? 7.790 18.924 -22.550 1.00 49.06 214 ASP A O 1
ATOM 1655 N N . TYR A 1 215 ? 6.408 17.257 -23.106 1.00 44.41 215 TYR A N 1
ATOM 1656 C CA . TYR A 1 215 ? 5.299 17.755 -22.299 1.00 44.41 215 TYR A CA 1
ATOM 1657 C C . TYR A 1 215 ? 5.417 17.233 -20.866 1.00 44.41 215 TYR A C 1
ATOM 1659 O O . TYR A 1 215 ? 4.661 16.365 -20.424 1.00 44.41 215 TYR A O 1
ATOM 1667 N N . TYR A 1 216 ? 6.376 17.787 -20.131 1.00 47.25 216 TYR A N 1
ATOM 1668 C CA . TYR A 1 216 ? 6.363 17.749 -18.676 1.00 47.25 216 TYR A CA 1
ATOM 1669 C C . TYR A 1 216 ? 5.124 18.521 -18.234 1.00 47.25 216 TYR A C 1
ATOM 1671 O O . TYR A 1 216 ? 5.006 19.715 -18.504 1.00 47.25 216 TYR A O 1
ATOM 1679 N N . GLY A 1 217 ? 4.151 17.840 -17.628 1.00 43.16 217 GLY A N 1
ATOM 1680 C CA . GLY A 1 217 ? 2.977 18.510 -17.084 1.00 43.16 217 GLY A CA 1
ATOM 1681 C C . GLY A 1 217 ? 3.437 19.575 -16.097 1.00 43.16 217 GLY A C 1
ATOM 1682 O O . GLY A 1 217 ? 3.882 19.249 -15.001 1.00 43.16 217 GLY A O 1
ATOM 1683 N N . SER A 1 218 ? 3.348 20.843 -16.484 1.00 38.28 218 SER A N 1
ATOM 1684 C CA . SER A 1 218 ? 3.529 21.968 -15.587 1.00 38.28 218 SER A CA 1
ATOM 1685 C C . SER A 1 218 ? 2.336 21.997 -14.641 1.00 38.28 218 SER A C 1
ATOM 1687 O O . SER A 1 218 ? 1.359 22.716 -14.839 1.00 38.28 218 SER A O 1
ATOM 1689 N N . SER A 1 219 ? 2.396 21.200 -13.576 1.00 40.94 219 SER A N 1
ATOM 1690 C CA . SER A 1 219 ? 1.561 21.402 -12.400 1.00 40.94 219 SER A CA 1
ATOM 1691 C C . SER A 1 219 ? 2.059 22.640 -11.655 1.00 40.94 219 SER A C 1
ATOM 1693 O O . SER A 1 219 ? 2.558 22.558 -10.538 1.00 40.94 219 SER A O 1
ATOM 1695 N N . ASN A 1 220 ? 1.901 23.810 -12.278 1.00 32.53 220 ASN A N 1
ATOM 1696 C CA . ASN A 1 220 ? 1.740 25.054 -11.548 1.00 32.53 220 ASN A CA 1
ATOM 1697 C C . ASN A 1 220 ? 0.372 24.965 -10.863 1.00 32.53 220 ASN A C 1
ATOM 1699 O O . ASN A 1 220 ? -0.628 25.479 -11.367 1.00 32.53 220 ASN A O 1
ATOM 1703 N N . SER A 1 221 ? 0.312 24.297 -9.707 1.00 34.34 221 SER A N 1
ATOM 1704 C CA . SER A 1 221 ? -0.748 24.574 -8.744 1.00 34.34 221 SER A CA 1
ATOM 1705 C C . SER A 1 221 ? -0.481 25.975 -8.195 1.00 34.34 221 SER A C 1
ATOM 1707 O O . SER A 1 221 ? 0.122 26.159 -7.139 1.00 34.34 221 SER A O 1
ATOM 1709 N N . VAL A 1 222 ? -0.885 26.990 -8.956 1.00 31.67 222 VAL A N 1
ATOM 1710 C CA . VAL A 1 222 ? -1.095 28.323 -8.407 1.00 31.67 222 VAL A CA 1
ATOM 1711 C C . VAL A 1 222 ? -2.266 28.168 -7.447 1.00 31.67 222 VAL A C 1
ATOM 1713 O O . VAL A 1 222 ? -3.426 28.168 -7.856 1.00 31.67 222 VAL A O 1
ATOM 1716 N N . TYR A 1 223 ? -1.954 27.960 -6.171 1.00 31.97 223 TYR A N 1
ATOM 1717 C CA . TYR A 1 223 ? -2.915 28.109 -5.093 1.00 31.97 223 TYR A CA 1
ATOM 1718 C C . TYR A 1 223 ? -3.383 29.567 -5.116 1.00 31.97 223 TYR A C 1
ATOM 1720 O O . TYR A 1 223 ? -2.714 30.459 -4.600 1.00 31.97 223 TYR A O 1
ATOM 1728 N N . LYS A 1 224 ? -4.523 29.830 -5.760 1.00 28.58 224 LYS A N 1
ATOM 1729 C CA . LYS A 1 224 ? -5.306 31.025 -5.463 1.00 28.58 224 LYS A CA 1
ATOM 1730 C C . LYS A 1 224 ? -5.968 30.776 -4.115 1.00 28.58 224 LYS A C 1
ATOM 1732 O O . LYS A 1 224 ? -6.931 30.020 -4.028 1.00 28.58 224 LYS A O 1
ATOM 1737 N N . VAL A 1 225 ? -5.407 31.387 -3.081 1.00 33.00 225 VAL A N 1
ATOM 1738 C CA . VAL A 1 225 ? -6.112 31.618 -1.823 1.00 33.00 225 VAL A CA 1
ATOM 1739 C C . VAL A 1 225 ? -7.138 32.710 -2.116 1.00 33.00 225 VAL A C 1
ATOM 1741 O O . VAL A 1 225 ? -6.767 33.829 -2.471 1.00 33.00 225 VAL A O 1
ATOM 1744 N N . SER A 1 226 ? -8.413 32.334 -2.083 1.00 37.78 226 SER A N 1
ATOM 1745 C CA . SER A 1 226 ? -9.536 33.256 -1.895 1.00 37.78 226 SER A CA 1
ATOM 1746 C C . SER A 1 226 ? -9.664 33.609 -0.424 1.00 37.78 226 SER A C 1
ATOM 1748 O O . SER A 1 226 ? -9.591 32.645 0.374 1.00 37.78 226 SER A O 1
#

Sequence (226 aa):
MQDATQTTAPIPQSFIDSCVWSHSQLSSTESPWHPWVFEDDMLSAVQNAVSCAFNHVKPVHEDKTRSEKAVTVCAPYLGGHEIVDAVVKIIAQRENAGVLVLDSLDLASGRFGTLGDGGSFVNIAYKKLPIKTFSDTHDIEEFFDHLVRAGLDQEEPTTRRIIYMREFGAIAAASTPLMIYLLRAIDRLRSTTTTSAILLLGASRQLGRAGRPDYYGSSNSVYKVS